Protein AF-A0A3C0RB10-F1 (afdb_monomer_lite)

Radius of gyration: 21.69 Å; chains: 1; bounding box: 59×39×65 Å

Structure (mmCIF, N/CA/C/O backbone):
data_AF-A0A3C0RB10-F1
#
_entry.id   AF-A0A3C0RB10-F1
#
loop_
_atom_site.group_PDB
_atom_site.id
_atom_site.type_symbol
_atom_site.label_atom_id
_atom_site.label_alt_id
_atom_site.label_comp_id
_atom_site.label_asym_id
_atom_site.label_entity_id
_atom_site.label_seq_id
_atom_site.pdbx_PDB_ins_code
_atom_site.Cartn_x
_atom_site.Cartn_y
_atom_site.Cartn_z
_atom_site.occupancy
_atom_site.B_iso_or_equiv
_atom_site.auth_seq_id
_atom_site.auth_comp_id
_atom_site.auth_asym_id
_atom_site.auth_atom_id
_atom_site.pdbx_PDB_model_num
ATOM 1 N N . MET A 1 1 ? 21.383 15.203 -0.555 1.00 40.25 1 MET A N 1
ATOM 2 C CA . MET A 1 1 ? 22.672 14.586 -0.170 1.00 40.25 1 MET A CA 1
ATOM 3 C C . MET A 1 1 ? 22.837 13.278 -0.917 1.00 40.25 1 MET A C 1
ATOM 5 O O . MET A 1 1 ? 21.876 12.521 -0.980 1.00 40.25 1 MET A O 1
ATOM 9 N N . LYS A 1 2 ? 24.020 13.019 -1.485 1.00 50.50 2 LYS A N 1
ATOM 10 C CA . LYS A 1 2 ? 24.390 11.663 -1.900 1.00 50.50 2 LYS A CA 1
ATOM 11 C C . LYS A 1 2 ? 24.599 10.841 -0.631 1.00 50.50 2 LYS A C 1
ATOM 13 O O . LYS A 1 2 ? 25.408 11.226 0.202 1.00 50.50 2 LYS A O 1
ATOM 18 N N . THR A 1 3 ? 23.837 9.771 -0.458 1.00 68.38 3 THR A N 1
ATOM 19 C CA . THR A 1 3 ? 23.975 8.858 0.689 1.00 68.38 3 THR A CA 1
ATOM 20 C C . THR A 1 3 ? 25.012 7.764 0.433 1.00 68.38 3 THR A C 1
ATOM 22 O O . THR A 1 3 ? 25.386 7.047 1.353 1.00 68.38 3 THR A O 1
ATOM 25 N N . ASN A 1 4 ? 25.502 7.651 -0.805 1.00 73.94 4 ASN A N 1
ATOM 26 C CA . ASN A 1 4 ? 26.616 6.801 -1.201 1.00 73.94 4 ASN A CA 1
ATOM 27 C C . ASN A 1 4 ? 27.508 7.542 -2.218 1.00 73.94 4 ASN A C 1
ATOM 29 O O . ASN A 1 4 ? 27.066 8.479 -2.885 1.00 73.94 4 ASN A O 1
ATOM 33 N N . ASN A 1 5 ? 28.766 7.126 -2.368 1.00 80.94 5 ASN A N 1
ATOM 34 C CA . ASN A 1 5 ? 29.716 7.740 -3.309 1.00 80.94 5 ASN A CA 1
ATOM 35 C C . ASN A 1 5 ? 29.423 7.408 -4.790 1.00 80.94 5 ASN A C 1
ATOM 37 O O . ASN A 1 5 ? 30.260 7.661 -5.659 1.00 80.94 5 ASN A O 1
ATOM 41 N N . SER A 1 6 ? 28.239 6.870 -5.112 1.00 86.31 6 SER A N 1
ATOM 42 C CA . SER A 1 6 ? 27.889 6.520 -6.486 1.00 86.31 6 SER A CA 1
ATOM 43 C C . SER A 1 6 ? 27.665 7.760 -7.359 1.00 86.31 6 SER A C 1
ATOM 45 O O . SER A 1 6 ? 27.183 8.820 -6.932 1.00 86.31 6 SER A O 1
ATOM 47 N N . ARG A 1 7 ? 28.029 7.630 -8.637 1.00 88.88 7 ARG A N 1
ATOM 48 C CA . ARG A 1 7 ? 27.769 8.639 -9.676 1.00 88.88 7 ARG A CA 1
ATOM 49 C C . ARG A 1 7 ? 26.466 8.381 -10.432 1.00 88.88 7 ARG A C 1
ATOM 51 O O . ARG A 1 7 ? 25.945 9.317 -11.034 1.00 88.88 7 ARG A O 1
ATOM 58 N N . LYS A 1 8 ? 25.945 7.152 -10.382 1.00 91.62 8 LYS A N 1
ATOM 59 C CA . LYS A 1 8 ? 24.719 6.728 -11.064 1.00 91.62 8 LYS A CA 1
ATOM 60 C C . LYS A 1 8 ? 23.813 5.914 -10.142 1.00 91.62 8 LYS A C 1
ATOM 62 O O . LYS A 1 8 ? 24.265 5.373 -9.135 1.00 91.62 8 LYS A O 1
ATOM 67 N N . VAL A 1 9 ? 22.543 5.811 -10.507 1.00 93.69 9 VAL A N 1
ATOM 68 C CA . VAL A 1 9 ? 21.555 4.959 -9.834 1.00 93.69 9 VAL A CA 1
ATOM 69 C C . VAL A 1 9 ? 20.926 3.981 -10.819 1.00 93.69 9 VAL A C 1
ATOM 71 O O . VAL A 1 9 ? 20.883 4.246 -12.021 1.00 93.69 9 VAL A O 1
ATOM 74 N N . HIS A 1 10 ? 20.410 2.866 -10.312 1.00 94.81 10 HIS A N 1
ATOM 75 C CA . HIS A 1 10 ? 19.465 2.036 -11.056 1.00 94.81 10 HIS A CA 1
ATOM 76 C C . HIS A 1 10 ? 18.062 2.589 -10.827 1.00 94.81 10 HIS A C 1
ATOM 78 O O . HIS A 1 10 ? 17.691 2.889 -9.690 1.00 94.81 10 HIS A O 1
ATOM 84 N N . LEU A 1 11 ? 17.301 2.758 -11.905 1.00 95.44 11 LEU A N 1
ATOM 85 C CA . LEU A 1 11 ? 15.939 3.271 -11.843 1.00 95.44 11 LEU A CA 1
ATOM 86 C C . LEU A 1 11 ? 14.975 2.121 -12.116 1.00 95.44 11 LEU A C 1
ATOM 88 O O . LEU A 1 11 ? 15.036 1.515 -13.179 1.00 95.44 11 LEU A O 1
ATOM 92 N N . ILE A 1 12 ? 14.100 1.818 -11.162 1.00 97.44 12 ILE A N 1
ATOM 93 C CA . ILE A 1 12 ? 13.067 0.786 -11.293 1.00 97.44 12 ILE A CA 1
ATOM 94 C C . ILE A 1 12 ? 11.724 1.491 -11.202 1.00 97.44 12 ILE A C 1
ATOM 96 O O . ILE A 1 12 ? 11.487 2.255 -10.265 1.00 97.44 12 ILE A O 1
ATOM 100 N N . ALA A 1 13 ? 10.862 1.261 -12.182 1.00 96.88 13 ALA A N 1
ATOM 101 C CA . ALA A 1 13 ? 9.598 1.957 -12.293 1.00 96.88 13 ALA A CA 1
ATOM 102 C C . ALA A 1 13 ? 8.458 0.996 -12.623 1.00 96.88 13 ALA A C 1
ATOM 104 O O . ALA A 1 13 ? 8.621 0.084 -13.431 1.00 96.88 13 ALA A O 1
ATOM 105 N N . HIS A 1 14 ? 7.300 1.242 -12.010 1.00 97.31 14 HIS A N 1
ATOM 106 C CA . HIS A 1 14 ? 6.092 0.442 -12.188 1.00 97.31 14 HIS A CA 1
ATOM 107 C C . HIS A 1 14 ? 4.930 1.289 -12.699 1.00 97.31 14 HIS A C 1
ATOM 109 O O . HIS A 1 14 ? 4.795 2.453 -12.308 1.00 97.31 14 HIS A O 1
ATOM 115 N N . SER A 1 15 ? 4.085 0.710 -13.556 1.00 95.81 15 SER A N 1
ATOM 116 C CA . SER A 1 15 ? 2.841 1.325 -14.033 1.00 95.81 15 SER A CA 1
ATOM 117 C C . SER A 1 15 ? 3.062 2.737 -14.602 1.00 95.81 15 SER A C 1
ATOM 119 O O . SER A 1 15 ? 3.959 2.935 -15.427 1.00 95.81 15 SER A O 1
ATOM 121 N N . ALA A 1 16 ? 2.305 3.745 -14.164 1.00 94.25 16 ALA A N 1
ATOM 122 C CA . ALA A 1 16 ? 2.492 5.146 -14.559 1.00 94.25 16 ALA A CA 1
ATOM 123 C C . ALA A 1 16 ? 3.909 5.689 -14.267 1.00 94.25 16 ALA A C 1
ATOM 125 O O . ALA A 1 16 ? 4.417 6.545 -14.996 1.00 94.25 16 ALA A O 1
ATOM 126 N N . GLY A 1 17 ? 4.588 5.153 -13.246 1.00 96.06 17 GLY A N 1
ATOM 127 C CA . GLY A 1 17 ? 5.982 5.477 -12.946 1.00 96.06 17 GLY A CA 1
ATOM 128 C C . GLY A 1 17 ? 6.931 5.116 -14.088 1.00 96.06 17 GLY A C 1
ATOM 129 O O . GLY A 1 17 ? 7.957 5.779 -14.258 1.00 96.06 17 GLY A O 1
ATOM 130 N N . GLY A 1 18 ? 6.583 4.108 -14.897 1.00 94.94 18 GLY A N 1
ATOM 131 C CA . GLY A 1 18 ? 7.320 3.737 -16.100 1.00 94.94 18 GLY A CA 1
ATOM 132 C C . GLY A 1 18 ? 7.357 4.869 -17.121 1.00 94.94 18 GLY A C 1
ATOM 133 O O . GLY A 1 18 ? 8.434 5.269 -17.548 1.00 94.94 18 GLY A O 1
ATOM 134 N N . GLY A 1 19 ? 6.202 5.459 -17.441 1.00 92.94 19 GLY A N 1
ATOM 135 C CA . GLY A 1 19 ? 6.131 6.621 -18.333 1.00 92.94 19 GLY A CA 1
ATOM 136 C C . GLY A 1 19 ? 6.906 7.824 -17.788 1.00 92.94 19 GLY A C 1
ATOM 137 O O . GLY A 1 19 ? 7.697 8.433 -18.507 1.00 92.94 19 GLY A O 1
ATOM 138 N N . LEU A 1 20 ? 6.759 8.108 -16.489 1.00 95.56 20 LEU A N 1
ATOM 139 C CA . LEU A 1 20 ? 7.479 9.198 -15.823 1.00 95.56 20 LEU A CA 1
ATOM 140 C C . LEU A 1 20 ? 9.002 9.014 -15.893 1.00 95.56 20 LEU A C 1
ATOM 142 O O . LEU A 1 20 ? 9.736 9.948 -16.208 1.00 95.56 20 LEU A O 1
ATOM 146 N N . SER A 1 21 ? 9.480 7.806 -15.604 1.00 94.94 21 SER A N 1
ATOM 147 C CA . SER A 1 21 ? 10.906 7.473 -15.622 1.00 94.94 21 SER A CA 1
ATOM 148 C C . SER A 1 21 ? 11.466 7.449 -17.043 1.00 94.94 21 SER A C 1
ATOM 150 O O . SER A 1 21 ? 12.577 7.925 -17.273 1.00 94.94 21 SER A O 1
ATOM 152 N N . TYR A 1 22 ? 10.679 6.976 -18.012 1.00 93.06 22 TYR A N 1
ATOM 153 C CA . TYR A 1 22 ? 11.033 7.031 -19.425 1.00 93.06 22 TYR A CA 1
ATOM 154 C C . TYR A 1 22 ? 11.224 8.483 -19.894 1.00 93.06 22 TYR A C 1
ATOM 156 O O . TYR A 1 22 ? 12.257 8.817 -20.473 1.00 93.06 22 TYR A O 1
ATOM 164 N N . GLN A 1 23 ? 10.283 9.374 -19.562 1.00 93.81 23 GLN A N 1
ATOM 165 C CA . GLN A 1 23 ? 10.379 10.808 -19.856 1.00 93.81 23 GLN A CA 1
ATOM 166 C C . GLN A 1 23 ? 11.516 11.496 -19.083 1.00 93.81 23 GLN A C 1
ATOM 168 O O . GLN A 1 23 ? 12.184 12.385 -19.605 1.00 93.81 23 GLN A O 1
ATOM 173 N N . TYR A 1 24 ? 11.779 11.101 -17.837 1.00 93.88 24 TYR A N 1
ATOM 174 C CA . TYR A 1 24 ? 12.927 11.615 -17.088 1.00 93.88 24 TYR A CA 1
ATOM 175 C C . TYR A 1 24 ? 14.243 11.320 -17.819 1.00 93.88 24 TYR A C 1
ATOM 177 O O . TYR A 1 24 ? 15.083 12.208 -17.960 1.00 93.88 24 TYR A O 1
ATOM 185 N N . CYS A 1 25 ? 14.401 10.091 -18.309 1.00 92.62 25 CYS A N 1
ATOM 186 C CA . CYS A 1 25 ? 15.599 9.613 -18.991 1.00 92.62 25 CYS A CA 1
ATOM 187 C C . CYS A 1 25 ? 15.701 10.046 -20.466 1.00 92.62 25 CYS A C 1
ATOM 189 O O . CYS A 1 25 ? 16.768 9.882 -21.061 1.00 92.62 25 CYS A O 1
ATOM 191 N N . SER A 1 26 ? 14.645 10.600 -21.077 1.00 90.94 26 SER A N 1
ATOM 192 C CA . SER A 1 26 ? 14.730 11.131 -22.447 1.00 90.94 26 SER A CA 1
ATOM 193 C C . SER A 1 26 ? 15.616 12.381 -22.533 1.00 90.94 26 SER A C 1
ATOM 195 O O . SER A 1 26 ? 16.189 12.661 -23.585 1.00 90.94 26 SER A O 1
ATOM 197 N N . ASP A 1 27 ? 15.775 13.100 -21.420 1.00 92.50 27 ASP A N 1
ATOM 198 C CA . ASP A 1 27 ? 16.744 14.182 -21.251 1.00 92.50 27 ASP A CA 1
ATOM 199 C C . ASP A 1 27 ? 18.169 13.626 -21.073 1.00 92.50 27 ASP A C 1
ATOM 201 O O . ASP A 1 27 ? 18.431 12.788 -20.206 1.00 92.50 27 ASP A O 1
ATOM 205 N N . LYS A 1 28 ? 19.116 14.124 -21.877 1.00 90.31 28 LYS A N 1
ATOM 206 C CA . LYS A 1 28 ? 20.500 13.626 -21.912 1.00 90.31 28 LYS A CA 1
ATOM 207 C C . LYS A 1 28 ? 21.289 13.876 -20.621 1.00 90.31 28 LYS A C 1
ATOM 209 O O . LYS A 1 28 ? 22.166 13.078 -20.301 1.00 90.31 28 LYS A O 1
ATOM 214 N N . GLU A 1 29 ? 21.025 14.945 -19.877 1.00 91.75 29 GLU A N 1
ATOM 215 C CA . GLU A 1 29 ? 21.750 15.243 -18.634 1.00 91.75 29 GLU A CA 1
ATOM 216 C C . GLU A 1 29 ? 21.209 14.432 -17.455 1.00 91.75 29 GLU A C 1
ATOM 218 O O . GLU A 1 29 ? 21.961 14.009 -16.571 1.00 91.75 29 GLU A O 1
ATOM 223 N N . ARG A 1 30 ? 19.903 14.159 -17.455 1.00 92.62 30 ARG A N 1
ATOM 224 C CA . ARG A 1 30 ? 19.262 13.244 -16.504 1.00 92.62 30 ARG A CA 1
ATOM 225 C C . ARG A 1 30 ? 19.680 11.800 -16.766 1.00 92.62 30 ARG A C 1
ATOM 227 O O . ARG A 1 30 ? 20.076 11.106 -15.831 1.00 92.62 30 ARG A O 1
ATOM 234 N N . ALA A 1 31 ? 19.712 11.398 -18.036 1.00 91.38 31 ALA A N 1
ATOM 235 C CA . ALA A 1 31 ? 20.196 10.102 -18.504 1.00 91.38 31 ALA A CA 1
ATOM 236 C C . ALA A 1 31 ? 21.572 9.725 -17.940 1.00 91.38 31 ALA A C 1
ATOM 238 O O . ALA A 1 31 ? 21.771 8.602 -17.485 1.00 91.38 31 ALA A O 1
ATOM 239 N N . LYS A 1 32 ? 22.522 10.673 -17.903 1.00 91.12 32 LYS A N 1
ATOM 240 C CA . LYS A 1 32 ? 23.888 10.439 -17.394 1.00 91.12 32 LYS A CA 1
ATOM 241 C C . LYS A 1 32 ? 23.932 9.951 -15.943 1.00 91.12 32 LYS A C 1
ATOM 243 O O . LYS A 1 32 ? 24.933 9.363 -15.537 1.00 91.12 32 LYS A O 1
ATOM 248 N N . LYS A 1 33 ? 22.873 10.193 -15.164 1.00 92.00 33 LYS A N 1
ATOM 249 C CA . LYS A 1 33 ? 22.753 9.809 -13.748 1.00 92.00 33 LYS A CA 1
ATOM 250 C C . LYS A 1 33 ? 22.137 8.421 -13.561 1.00 92.00 33 LYS A C 1
ATOM 252 O O . LYS A 1 33 ? 22.079 7.944 -12.431 1.00 92.00 33 LYS A O 1
ATOM 257 N N . VAL A 1 34 ? 21.691 7.769 -14.634 1.00 93.31 34 VAL A N 1
ATOM 258 C CA . VAL A 1 34 ? 21.052 6.451 -14.593 1.00 93.31 34 VAL A CA 1
ATOM 259 C C . VAL A 1 34 ? 21.986 5.423 -15.226 1.00 93.31 34 VAL A C 1
ATOM 261 O O . VAL A 1 34 ? 22.506 5.629 -16.319 1.00 93.31 34 VAL A O 1
ATOM 264 N N . ALA A 1 35 ? 22.263 4.343 -14.497 1.00 93.12 35 ALA A N 1
ATOM 265 C CA . ALA A 1 35 ? 23.091 3.240 -14.978 1.00 93.12 35 ALA A CA 1
ATOM 266 C C . ALA A 1 35 ? 22.264 2.267 -15.818 1.00 93.12 35 ALA A C 1
ATOM 268 O O . ALA A 1 35 ? 22.622 1.991 -16.954 1.00 93.12 35 ALA A O 1
ATOM 269 N N . LYS A 1 36 ? 21.143 1.799 -15.262 1.00 94.44 36 LYS A N 1
ATOM 270 C CA . LYS A 1 36 ? 20.215 0.864 -15.903 1.00 94.44 36 LYS A CA 1
ATOM 271 C C . LYS A 1 36 ? 18.780 1.244 -15.571 1.00 94.44 36 LYS A C 1
ATOM 273 O O . LYS A 1 36 ? 18.534 1.819 -14.502 1.00 94.44 36 LYS A O 1
ATOM 278 N N . TYR A 1 37 ? 17.853 0.912 -16.464 1.00 96.00 37 TYR A N 1
ATOM 279 C CA . TYR A 1 37 ? 16.434 1.203 -16.291 1.00 96.00 37 TYR A CA 1
ATOM 280 C C . TYR A 1 37 ? 15.586 -0.073 -16.325 1.00 96.00 37 TYR A C 1
ATOM 282 O O . TYR A 1 37 ? 15.704 -0.874 -17.245 1.00 96.00 37 TYR A O 1
ATOM 290 N N . VAL A 1 38 ? 14.711 -0.250 -15.335 1.00 97.19 38 VAL A N 1
ATOM 291 C CA . VAL A 1 38 ? 13.744 -1.347 -15.285 1.00 97.19 38 VAL A CA 1
ATOM 292 C C . VAL A 1 38 ? 12.320 -0.801 -15.375 1.00 97.19 38 VAL A C 1
ATOM 294 O O . VAL A 1 38 ? 11.920 0.062 -14.592 1.00 97.19 38 VAL A O 1
ATOM 297 N N . HIS A 1 39 ? 11.562 -1.331 -16.328 1.00 96.69 39 HIS A N 1
ATOM 298 C CA . HIS A 1 39 ? 10.206 -0.943 -16.693 1.00 96.69 39 HIS A CA 1
ATOM 299 C C . HIS A 1 39 ? 9.262 -2.123 -16.424 1.00 96.69 39 HIS A C 1
ATOM 301 O O . HIS A 1 39 ? 9.347 -3.143 -17.100 1.00 96.69 39 HIS A O 1
ATOM 307 N N . ILE A 1 40 ? 8.407 -2.024 -15.402 1.00 97.94 40 ILE A N 1
ATOM 308 C CA . ILE A 1 40 ? 7.617 -3.157 -14.891 1.00 97.94 40 ILE A CA 1
ATOM 309 C C . ILE A 1 40 ? 6.125 -2.844 -14.987 1.00 97.94 40 ILE A C 1
ATOM 311 O O . ILE A 1 40 ? 5.664 -1.873 -14.392 1.00 97.94 40 ILE A O 1
ATOM 315 N N . GLY A 1 41 ? 5.343 -3.676 -15.677 1.00 96.44 41 GLY A N 1
ATOM 316 C CA . GLY A 1 41 ? 3.878 -3.533 -15.714 1.00 96.44 41 GLY A CA 1
ATOM 317 C C . GLY A 1 41 ? 3.424 -2.147 -16.177 1.00 96.44 41 GLY A C 1
ATOM 318 O O . GLY A 1 41 ? 2.491 -1.566 -15.630 1.00 96.44 41 GLY A O 1
ATOM 319 N N . SER A 1 42 ? 4.151 -1.567 -17.123 1.00 95.44 42 SER A N 1
ATOM 320 C CA . SER A 1 42 ? 3.941 -0.221 -17.647 1.00 95.44 42 SER A CA 1
ATOM 321 C C . SER A 1 42 ? 3.525 -0.298 -19.115 1.00 95.44 42 SER A C 1
ATOM 323 O O . SER A 1 42 ? 3.700 -1.322 -19.773 1.00 95.44 42 SER A O 1
ATOM 325 N N . SER A 1 43 ? 2.958 0.786 -19.645 1.00 91.81 43 SER A N 1
ATOM 326 C CA . SER A 1 43 ? 2.603 0.852 -21.065 1.00 91.81 43 SER A CA 1
ATOM 327 C C . SER A 1 43 ? 3.839 0.725 -21.955 1.00 91.81 43 SER A C 1
ATOM 329 O O . SER A 1 43 ? 4.806 1.477 -21.781 1.00 91.81 43 SER A O 1
ATOM 331 N N . LYS A 1 44 ? 3.767 -0.185 -22.939 1.00 91.38 44 LYS A N 1
ATOM 332 C CA . LYS A 1 44 ? 4.845 -0.459 -23.894 1.00 91.38 44 LYS A CA 1
ATOM 333 C C . LYS A 1 44 ? 5.346 0.827 -24.544 1.00 91.38 44 LYS A C 1
ATOM 335 O O . LYS A 1 44 ? 4.574 1.673 -24.994 1.00 91.38 44 LYS A O 1
ATOM 340 N N . GLN A 1 45 ? 6.665 0.925 -24.641 1.00 92.00 45 GLN A N 1
ATOM 341 C CA . GLN A 1 45 ? 7.362 1.948 -25.412 1.00 92.00 45 GLN A CA 1
ATOM 342 C C . GLN A 1 45 ? 7.804 1.362 -26.752 1.00 92.00 45 GLN A C 1
ATOM 344 O O . GLN A 1 45 ? 8.002 0.156 -26.877 1.00 92.00 45 GLN A O 1
ATOM 349 N N . LYS A 1 46 ? 7.965 2.204 -27.778 1.00 90.19 46 LYS A N 1
ATOM 350 C CA . LYS A 1 46 ? 8.348 1.708 -29.109 1.00 90.19 46 LYS A CA 1
ATOM 351 C C . LYS A 1 46 ? 9.754 1.099 -29.108 1.00 90.19 46 LYS A C 1
ATOM 353 O O . LYS A 1 46 ? 9.964 0.062 -29.709 1.00 90.19 46 LYS A O 1
ATOM 358 N N . ASN A 1 47 ? 10.713 1.777 -28.481 1.00 90.94 47 ASN A N 1
ATOM 359 C CA . ASN A 1 47 ? 12.116 1.366 -28.397 1.00 90.94 47 ASN A CA 1
ATOM 360 C C . ASN A 1 47 ? 12.663 1.721 -27.009 1.00 90.94 47 ASN A C 1
ATOM 362 O O . ASN A 1 47 ? 12.026 2.466 -26.260 1.00 90.94 47 ASN A O 1
ATOM 366 N N . THR A 1 48 ? 13.877 1.270 -26.701 1.00 88.06 48 THR A N 1
ATOM 367 C CA . THR A 1 48 ? 14.648 1.814 -25.581 1.00 88.06 48 THR A CA 1
ATOM 368 C C . THR A 1 48 ? 14.904 3.310 -25.739 1.00 88.06 48 THR A C 1
ATOM 370 O O . THR A 1 48 ? 14.994 3.868 -26.840 1.00 88.06 48 THR A O 1
ATOM 373 N N . ILE A 1 49 ? 15.056 3.975 -24.597 1.00 83.50 49 ILE A N 1
ATOM 374 C CA . ILE A 1 49 ? 15.249 5.421 -24.514 1.00 83.50 49 ILE A CA 1
ATOM 375 C C . ILE A 1 49 ? 16.509 5.795 -25.300 1.00 83.50 49 ILE A C 1
ATOM 377 O O . ILE A 1 49 ? 17.608 5.340 -24.994 1.00 83.50 49 ILE A O 1
ATOM 381 N N . ASN A 1 50 ? 16.372 6.606 -26.348 1.00 72.62 50 ASN A N 1
ATOM 382 C CA . ASN A 1 50 ? 17.492 7.047 -27.188 1.00 72.62 50 ASN A CA 1
ATOM 383 C C . ASN A 1 50 ? 18.398 5.916 -27.745 1.00 72.62 50 ASN A C 1
ATOM 385 O O . ASN A 1 50 ? 19.511 6.225 -28.167 1.00 72.62 50 ASN A O 1
ATOM 389 N N . ARG A 1 51 ? 17.971 4.638 -27.729 1.00 66.25 51 ARG A N 1
ATOM 390 C CA . ARG A 1 51 ? 18.801 3.448 -28.036 1.00 66.25 51 ARG A CA 1
ATOM 391 C C . ARG A 1 51 ? 20.120 3.353 -27.245 1.00 66.25 51 ARG A C 1
ATOM 393 O O . ARG A 1 51 ? 21.108 2.834 -27.751 1.00 66.25 51 ARG A O 1
ATOM 400 N N . ARG A 1 52 ? 20.165 3.918 -26.033 1.00 67.19 52 ARG A N 1
ATOM 401 C CA . ARG A 1 52 ? 21.408 4.114 -25.252 1.00 67.19 52 ARG A CA 1
ATOM 402 C C . ARG A 1 52 ? 21.407 3.492 -23.862 1.00 67.19 52 ARG A C 1
ATOM 404 O O . ARG A 1 52 ? 22.414 3.601 -23.171 1.00 67.19 52 ARG A O 1
ATOM 411 N N . PHE A 1 53 ? 20.286 2.933 -23.422 1.00 74.88 53 PHE A N 1
ATOM 412 C CA . PHE A 1 53 ? 20.168 2.398 -22.073 1.00 74.88 53 PHE A CA 1
ATOM 413 C C . PHE A 1 53 ? 19.973 0.903 -22.116 1.00 74.88 53 PHE A C 1
ATOM 415 O O . PHE A 1 53 ? 19.077 0.422 -22.813 1.00 74.88 53 PHE A O 1
ATOM 422 N N . ASP A 1 54 ? 20.721 0.223 -21.260 1.00 90.62 54 ASP A N 1
ATOM 423 C CA . ASP A 1 54 ? 20.355 -1.110 -20.829 1.00 90.62 54 ASP A CA 1
ATOM 424 C C . ASP A 1 54 ? 19.002 -0.991 -20.136 1.00 90.62 54 ASP A C 1
ATOM 426 O O . ASP A 1 54 ? 18.831 -0.279 -19.130 1.00 90.62 54 ASP A O 1
ATOM 430 N N . MET A 1 55 ? 18.021 -1.660 -20.728 1.00 94.50 55 MET A N 1
ATOM 431 C CA . MET A 1 55 ? 16.638 -1.618 -20.300 1.00 94.50 55 MET A CA 1
ATOM 432 C C . MET A 1 55 ? 16.133 -3.036 -20.102 1.00 94.50 55 MET A C 1
ATOM 434 O O . MET A 1 55 ? 16.232 -3.862 -21.007 1.00 94.50 55 MET A O 1
ATOM 438 N N . LEU A 1 56 ? 15.546 -3.285 -18.937 1.00 96.12 56 LEU A N 1
ATOM 439 C CA . LEU A 1 56 ? 14.768 -4.484 -18.670 1.00 96.12 56 LEU A CA 1
ATOM 440 C C . LEU A 1 56 ? 13.285 -4.115 -18.684 1.00 96.12 56 LEU A C 1
ATOM 442 O O . LEU A 1 56 ? 12.854 -3.245 -17.928 1.00 96.12 56 LEU A O 1
ATOM 446 N N . ASN A 1 57 ? 12.512 -4.780 -19.531 1.00 97.00 57 ASN A N 1
ATOM 447 C CA . ASN A 1 57 ? 11.063 -4.668 -19.598 1.00 97.00 57 ASN A CA 1
ATOM 448 C C . ASN A 1 57 ? 10.433 -5.963 -19.081 1.00 97.00 57 ASN A C 1
ATOM 450 O O . ASN A 1 57 ? 10.722 -7.042 -19.595 1.00 97.00 57 ASN A O 1
ATOM 454 N N . ILE A 1 58 ? 9.571 -5.855 -18.073 1.00 97.44 58 ILE A N 1
ATOM 455 C CA . ILE A 1 58 ? 8.850 -6.989 -17.494 1.00 97.44 58 ILE A CA 1
ATOM 456 C C . ILE A 1 58 ? 7.357 -6.691 -17.574 1.00 97.44 58 ILE A C 1
ATOM 458 O O . ILE A 1 58 ? 6.882 -5.693 -17.029 1.00 97.44 58 ILE A O 1
ATOM 462 N N . TYR A 1 59 ? 6.606 -7.570 -18.224 1.00 97.38 59 TYR A N 1
ATOM 463 C CA . TYR A 1 59 ? 5.161 -7.441 -18.377 1.00 97.38 59 TYR A CA 1
ATOM 464 C C . TYR A 1 59 ? 4.464 -8.787 -18.185 1.00 97.38 59 TYR A C 1
ATOM 466 O O . TYR A 1 59 ? 5.117 -9.824 -18.108 1.00 97.38 59 TYR A O 1
ATOM 474 N N . SER A 1 60 ? 3.135 -8.778 -18.071 1.00 95.81 60 SER A N 1
ATOM 475 C CA . SER A 1 60 ? 2.353 -9.995 -17.849 1.00 95.81 60 SER A CA 1
ATOM 476 C C . SER A 1 60 ? 1.062 -9.993 -18.654 1.00 95.81 60 SER A C 1
ATOM 478 O O . SER A 1 60 ? 0.374 -8.976 -18.693 1.00 95.81 60 SER A O 1
ATOM 480 N N . SER A 1 61 ? 0.685 -11.129 -19.245 1.00 94.56 61 SER A N 1
ATOM 481 C CA . SER A 1 61 ? -0.631 -11.272 -19.891 1.00 94.56 61 SER A CA 1
ATOM 482 C C . SER A 1 61 ? -1.794 -11.340 -18.891 1.00 94.56 61 SER A C 1
ATOM 484 O O . SER A 1 61 ? -2.938 -11.101 -19.270 1.00 94.56 61 SER A O 1
ATOM 486 N N . ALA A 1 62 ? -1.512 -11.610 -17.611 1.00 94.31 62 ALA A N 1
ATOM 487 C CA . ALA A 1 62 ? -2.489 -11.523 -16.525 1.00 94.31 62 ALA A CA 1
ATOM 488 C C . ALA A 1 62 ? -2.662 -10.089 -15.977 1.00 94.31 62 ALA A C 1
ATOM 490 O O . ALA A 1 62 ? -3.553 -9.841 -15.162 1.00 94.31 62 ALA A O 1
ATOM 491 N N . ASP A 1 63 ? -1.844 -9.130 -16.421 1.00 95.25 63 ASP A N 1
ATOM 492 C CA . ASP A 1 63 ? -2.013 -7.716 -16.095 1.00 95.25 63 ASP A CA 1
ATOM 493 C C . ASP A 1 63 ? -3.083 -7.087 -16.999 1.00 95.25 63 ASP A C 1
ATOM 495 O O . ASP A 1 63 ? -2.832 -6.695 -18.137 1.00 95.25 63 ASP A O 1
ATOM 499 N N . LEU A 1 64 ? -4.303 -6.976 -16.469 1.00 93.12 64 LEU A N 1
ATOM 500 C CA . LEU A 1 64 ? -5.440 -6.377 -17.176 1.00 93.12 64 LEU A CA 1
ATOM 501 C C . LEU A 1 64 ? -5.551 -4.855 -16.987 1.00 93.12 64 LEU A C 1
ATOM 503 O O . LEU A 1 64 ? -6.539 -4.254 -17.417 1.00 93.12 64 LEU A O 1
ATOM 507 N N . ILE A 1 65 ? -4.570 -4.233 -16.329 1.00 93.12 65 ILE A N 1
ATOM 508 C CA . ILE A 1 65 ? -4.547 -2.798 -16.034 1.00 93.12 65 ILE A CA 1
ATOM 509 C C . ILE A 1 65 ? -3.598 -2.068 -16.980 1.00 93.12 65 ILE A C 1
ATOM 511 O O . ILE A 1 65 ? -3.967 -1.036 -17.550 1.00 93.12 65 ILE A O 1
ATOM 515 N N . ALA A 1 66 ? -2.381 -2.589 -17.155 1.00 87.38 66 ALA A N 1
ATOM 516 C CA . ALA A 1 66 ? -1.392 -2.019 -18.056 1.00 87.38 66 ALA A CA 1
ATOM 517 C C . ALA A 1 66 ? -1.851 -2.190 -19.510 1.00 87.38 66 ALA A C 1
ATOM 519 O O . ALA A 1 66 ? -1.657 -3.222 -20.152 1.00 87.38 66 ALA A O 1
ATOM 520 N N . ARG A 1 67 ? -2.486 -1.149 -20.056 1.00 75.00 67 ARG A N 1
ATOM 521 C CA . ARG A 1 67 ? -2.912 -1.141 -21.459 1.00 75.00 67 ARG A CA 1
ATOM 522 C C . ARG A 1 67 ? -1.684 -1.276 -22.361 1.00 75.00 67 ARG A C 1
ATOM 524 O O . ARG A 1 67 ? -0.714 -0.536 -22.188 1.00 75.00 67 ARG A O 1
ATOM 531 N N . GLN A 1 68 ? -1.781 -2.174 -23.344 1.00 81.69 68 GLN A N 1
ATOM 532 C CA . GLN A 1 68 ? -0.767 -2.395 -24.384 1.00 81.69 68 GLN A CA 1
ATOM 533 C C . GLN A 1 68 ? 0.582 -2.905 -23.848 1.00 81.69 68 GLN A C 1
ATOM 535 O O . GLN A 1 68 ? 1.629 -2.514 -24.354 1.00 81.69 68 GLN A O 1
ATOM 540 N N . ALA A 1 69 ? 0.581 -3.763 -22.828 1.00 84.50 69 ALA A N 1
ATOM 541 C CA . ALA A 1 69 ? 1.779 -4.503 -22.433 1.00 84.50 69 ALA A CA 1
ATOM 542 C C . ALA A 1 69 ? 2.380 -5.290 -23.619 1.00 84.50 69 ALA A C 1
ATOM 544 O O . ALA A 1 69 ? 1.648 -5.835 -24.447 1.00 84.50 69 ALA A O 1
ATOM 545 N N . GLY A 1 70 ? 3.709 -5.345 -23.705 1.00 92.81 70 GLY A N 1
ATOM 546 C CA . GLY A 1 70 ? 4.421 -6.086 -24.744 1.00 92.81 70 GLY A CA 1
ATOM 547 C C . GLY A 1 70 ? 5.896 -5.709 -24.835 1.00 92.81 70 GLY A C 1
ATOM 548 O O . GLY A 1 70 ? 6.370 -4.836 -24.104 1.00 92.81 70 GLY A O 1
ATOM 549 N N . ASP A 1 71 ? 6.599 -6.349 -25.767 1.00 95.56 71 ASP A N 1
ATOM 550 C CA . ASP A 1 71 ? 8.041 -6.168 -25.955 1.00 95.56 71 ASP A CA 1
ATOM 551 C C . ASP A 1 71 ? 8.413 -4.742 -26.366 1.00 95.56 71 ASP A C 1
ATOM 553 O O . ASP A 1 71 ? 7.725 -4.125 -27.179 1.00 95.56 71 ASP A O 1
ATOM 557 N N . ILE A 1 72 ? 9.527 -4.236 -25.843 1.00 94.88 72 ILE A N 1
ATOM 558 C CA . ILE A 1 72 ? 10.128 -2.952 -26.210 1.00 94.88 72 ILE A CA 1
ATOM 559 C C . ILE A 1 72 ? 11.384 -3.228 -27.042 1.00 94.88 72 ILE A C 1
ATOM 561 O O . ILE A 1 72 ? 12.280 -3.946 -26.590 1.00 94.88 72 ILE A O 1
ATOM 565 N N . ASP A 1 73 ? 11.474 -2.634 -28.236 1.00 93.94 73 ASP A N 1
ATOM 566 C CA . ASP A 1 73 ? 12.599 -2.863 -29.148 1.00 93.94 73 ASP A CA 1
ATOM 567 C C . ASP A 1 73 ? 13.925 -2.404 -28.517 1.00 93.94 73 ASP A C 1
ATOM 569 O O . ASP A 1 73 ? 14.070 -1.254 -28.084 1.00 93.94 73 ASP A O 1
ATOM 573 N N . GLY A 1 74 ? 14.908 -3.307 -28.483 1.00 92.69 74 GLY A N 1
ATOM 574 C CA . GLY A 1 74 ? 16.235 -3.074 -27.904 1.00 92.69 74 GLY A CA 1
ATOM 575 C C . GLY A 1 74 ? 16.323 -3.250 -26.384 1.00 92.69 74 GLY A C 1
ATOM 576 O O . GLY A 1 74 ? 17.399 -3.039 -25.831 1.00 92.69 74 GLY A O 1
ATOM 577 N N . ALA A 1 75 ? 15.224 -3.595 -25.704 1.00 94.56 75 ALA A N 1
ATOM 578 C CA . ALA A 1 75 ? 15.234 -3.972 -24.292 1.00 94.56 75 ALA A CA 1
ATOM 579 C C . ALA A 1 75 ? 15.413 -5.490 -24.136 1.00 94.56 75 ALA A C 1
ATOM 581 O O . ALA A 1 75 ? 15.074 -6.263 -25.034 1.00 94.56 75 ALA A O 1
ATOM 582 N N . ILE A 1 76 ? 15.864 -5.927 -22.960 1.00 94.44 76 ILE A N 1
ATOM 583 C CA . ILE A 1 76 ? 15.656 -7.307 -22.517 1.00 94.44 76 ILE A CA 1
ATOM 584 C C . ILE A 1 76 ? 14.193 -7.411 -22.086 1.00 94.44 76 ILE A C 1
ATOM 586 O O . ILE A 1 76 ? 13.760 -6.675 -21.200 1.00 94.44 76 ILE A O 1
ATOM 590 N N . ASN A 1 77 ? 13.423 -8.291 -22.724 1.00 95.19 77 ASN A N 1
ATOM 591 C CA . ASN A 1 77 ? 11.991 -8.439 -22.473 1.00 95.19 77 ASN A CA 1
ATOM 592 C C . ASN A 1 77 ? 11.700 -9.747 -21.732 1.00 95.19 77 ASN A C 1
ATOM 594 O O . ASN A 1 77 ? 12.172 -10.811 -22.126 1.00 95.19 77 ASN A O 1
ATOM 598 N N . ILE A 1 78 ? 10.897 -9.666 -20.671 1.00 95.75 78 ILE A N 1
ATOM 599 C CA . ILE A 1 78 ? 10.398 -10.817 -19.919 1.00 95.75 78 ILE A CA 1
ATOM 600 C C . ILE A 1 78 ? 8.874 -10.755 -19.879 1.00 95.75 78 ILE A C 1
ATOM 602 O O . ILE A 1 78 ? 8.292 -9.824 -19.318 1.00 95.75 78 ILE A O 1
ATOM 606 N N . ALA A 1 79 ? 8.242 -11.782 -20.441 1.00 95.06 79 ALA A N 1
ATOM 607 C CA . ALA A 1 79 ? 6.799 -11.955 -20.443 1.00 95.06 79 ALA A CA 1
ATOM 608 C C . ALA A 1 79 ? 6.384 -12.988 -19.387 1.00 95.06 79 ALA A C 1
ATOM 610 O O . ALA A 1 79 ? 6.748 -14.162 -19.471 1.00 95.06 79 ALA A O 1
ATOM 611 N N . PHE A 1 80 ? 5.608 -12.562 -18.397 1.00 94.25 80 PHE A N 1
ATOM 612 C CA . PHE A 1 80 ? 4.904 -13.447 -17.472 1.00 94.25 80 PHE A CA 1
ATOM 613 C C . PHE A 1 80 ? 3.483 -13.721 -17.965 1.00 94.25 80 PHE A C 1
ATOM 615 O O . PHE A 1 80 ? 2.934 -13.009 -18.806 1.00 94.25 80 PHE A O 1
ATOM 622 N N . THR A 1 81 ? 2.869 -14.769 -17.426 1.00 93.44 81 THR A N 1
ATOM 623 C CA . THR A 1 81 ? 1.491 -15.149 -17.772 1.00 93.44 81 THR A CA 1
ATOM 624 C C . THR A 1 81 ? 0.566 -15.250 -16.567 1.00 93.44 81 THR A C 1
ATOM 626 O O . THR A 1 81 ? -0.634 -15.449 -16.730 1.00 93.44 81 THR A O 1
ATOM 629 N N . HIS A 1 82 ? 1.101 -15.107 -15.351 1.00 91.38 82 HIS A N 1
ATOM 630 C CA . HIS A 1 82 ? 0.383 -15.411 -14.111 1.00 91.38 82 HIS A CA 1
ATOM 631 C C . HIS A 1 82 ? 0.212 -14.218 -13.168 1.00 91.38 82 HIS A C 1
ATOM 633 O O . HIS A 1 82 ? -0.684 -14.239 -12.328 1.00 91.38 82 HIS A O 1
ATOM 639 N N . ALA A 1 83 ? 1.077 -13.207 -13.260 1.00 94.62 83 ALA A N 1
ATOM 640 C CA . ALA A 1 83 ? 1.111 -12.117 -12.292 1.00 94.62 83 ALA A CA 1
ATOM 641 C C . ALA A 1 83 ? 0.163 -10.984 -12.702 1.00 94.62 83 ALA A C 1
ATOM 643 O O . ALA A 1 83 ? 0.278 -10.452 -13.807 1.00 94.62 83 ALA A O 1
ATOM 644 N N . ASP A 1 84 ? -0.756 -10.600 -11.815 1.00 96.12 84 ASP A N 1
ATOM 645 C CA . ASP A 1 84 ? -1.571 -9.398 -12.013 1.00 96.12 84 ASP A CA 1
ATOM 646 C C . ASP A 1 84 ? -0.748 -8.106 -11.880 1.00 96.12 84 ASP A C 1
ATOM 648 O O . ASP A 1 84 ? 0.428 -8.138 -11.520 1.00 96.12 84 ASP A O 1
ATOM 652 N N . HIS A 1 85 ? -1.369 -6.953 -12.144 1.00 96.38 85 HIS A N 1
ATOM 653 C CA . HIS A 1 85 ? -0.680 -5.660 -12.198 1.00 96.38 85 HIS A CA 1
ATOM 654 C C . HIS A 1 85 ? 0.161 -5.334 -10.959 1.00 96.38 85 HIS A C 1
ATOM 656 O O . HIS A 1 85 ? 1.253 -4.775 -11.074 1.00 96.38 85 HIS A O 1
ATOM 662 N N . PHE A 1 86 ? -0.356 -5.648 -9.767 1.00 95.25 86 PHE A N 1
ATOM 663 C CA . PHE A 1 86 ? 0.330 -5.343 -8.512 1.00 95.25 86 PHE A CA 1
ATOM 664 C C . PHE A 1 86 ? 1.243 -6.495 -8.105 1.00 95.25 86 PHE A C 1
ATOM 666 O O . PHE A 1 86 ? 2.362 -6.259 -7.658 1.00 95.25 86 PHE A O 1
ATOM 673 N N . GLN A 1 87 ? 0.808 -7.734 -8.356 1.00 95.69 87 GLN A N 1
ATOM 674 C CA . GLN A 1 87 ? 1.637 -8.911 -8.136 1.00 95.69 87 GLN A CA 1
ATOM 675 C C . GLN A 1 87 ? 2.932 -8.846 -8.938 1.00 95.69 87 GLN A C 1
ATOM 677 O O . GLN A 1 87 ? 3.974 -9.211 -8.413 1.00 95.69 87 GLN A O 1
ATOM 682 N N . LEU A 1 88 ? 2.890 -8.352 -10.177 1.00 95.81 88 LEU A N 1
ATOM 683 C CA . LEU A 1 88 ? 4.037 -8.318 -11.075 1.00 95.81 88 LEU A CA 1
ATOM 684 C C . LEU A 1 88 ? 5.232 -7.575 -10.471 1.00 95.81 88 LEU A C 1
ATOM 686 O O . LEU A 1 88 ? 6.353 -8.060 -10.582 1.00 95.81 88 LEU A O 1
ATOM 690 N N . VAL A 1 89 ? 5.020 -6.435 -9.807 1.00 95.50 89 VAL A N 1
ATOM 691 C CA . VAL A 1 89 ? 6.115 -5.661 -9.192 1.00 95.50 89 VAL A CA 1
ATOM 692 C C . VAL A 1 89 ? 6.595 -6.254 -7.863 1.00 95.50 89 VAL A C 1
ATOM 694 O O . VAL A 1 89 ? 7.738 -6.030 -7.472 1.00 95.50 89 VAL A O 1
ATOM 697 N N . THR A 1 90 ? 5.768 -7.052 -7.189 1.00 93.88 90 THR A N 1
ATOM 698 C CA . THR A 1 90 ? 6.117 -7.719 -5.924 1.00 93.88 90 THR A CA 1
ATOM 699 C C . THR A 1 90 ? 6.474 -9.201 -6.083 1.00 93.88 90 THR A C 1
ATOM 701 O O . THR A 1 90 ? 6.730 -9.879 -5.090 1.00 93.88 90 THR A O 1
ATOM 704 N N . ASP A 1 91 ? 6.475 -9.734 -7.307 1.00 92.94 91 ASP A N 1
ATOM 705 C CA . ASP A 1 91 ? 6.761 -11.141 -7.588 1.00 92.94 91 ASP A CA 1
ATOM 706 C C . ASP A 1 91 ? 8.250 -11.449 -7.351 1.00 92.94 91 ASP A C 1
ATOM 708 O O . ASP A 1 91 ? 9.146 -10.702 -7.757 1.00 92.94 91 ASP A O 1
ATOM 712 N N . GLY A 1 92 ? 8.538 -12.583 -6.708 1.00 90.25 92 GLY A N 1
ATOM 713 C CA . GLY A 1 92 ? 9.911 -13.010 -6.440 1.00 90.25 92 GLY A CA 1
ATOM 714 C C . GLY A 1 92 ? 10.728 -13.270 -7.712 1.00 90.25 92 GLY A C 1
ATOM 715 O O . GLY A 1 92 ? 11.938 -13.055 -7.704 1.00 90.25 92 GLY A O 1
ATOM 716 N N . ASN A 1 93 ? 10.093 -13.690 -8.811 1.00 91.12 93 ASN A N 1
ATOM 717 C CA . ASN A 1 93 ? 10.755 -13.844 -10.108 1.00 91.12 93 ASN A CA 1
ATOM 718 C C . ASN A 1 93 ? 11.097 -12.487 -10.726 1.00 91.12 93 ASN A C 1
ATOM 720 O O . ASN A 1 93 ? 12.184 -12.339 -11.282 1.00 91.12 93 ASN A O 1
ATOM 724 N N . THR A 1 94 ? 10.229 -11.482 -10.568 1.00 94.50 94 THR A N 1
ATOM 725 C CA . THR A 1 94 ? 10.535 -10.096 -10.957 1.00 94.50 94 THR A CA 1
ATOM 726 C C . THR A 1 94 ? 11.743 -9.583 -10.183 1.00 94.50 94 THR A C 1
ATOM 728 O O . THR A 1 94 ? 12.678 -9.060 -10.785 1.00 94.50 94 THR A O 1
ATOM 731 N N . ALA A 1 95 ? 11.775 -9.788 -8.861 1.00 93.31 95 ALA A N 1
ATOM 732 C CA . ALA A 1 95 ? 12.913 -9.389 -8.036 1.00 93.31 95 ALA A CA 1
ATOM 733 C C . ALA A 1 95 ? 14.225 -10.045 -8.503 1.00 93.31 95 ALA A C 1
ATOM 735 O O . ALA A 1 95 ? 15.242 -9.364 -8.616 1.00 93.31 95 ALA A O 1
ATOM 736 N N . ARG A 1 96 ? 14.212 -11.343 -8.840 1.00 91.19 96 ARG A N 1
ATOM 737 C CA . ARG A 1 96 ? 15.403 -12.023 -9.378 1.00 91.19 96 ARG A CA 1
ATOM 738 C C . ARG A 1 96 ? 15.819 -11.488 -10.738 1.00 91.19 96 ARG A C 1
ATOM 740 O O . ARG A 1 96 ? 16.994 -11.193 -10.907 1.00 91.19 96 ARG A O 1
ATOM 747 N N . ALA A 1 97 ? 14.885 -11.308 -11.668 1.00 94.38 97 ALA A N 1
ATOM 748 C CA . ALA A 1 97 ? 15.191 -10.731 -12.974 1.00 94.38 97 ALA A CA 1
ATOM 749 C C . ALA A 1 97 ? 15.860 -9.354 -12.842 1.00 94.38 97 ALA A C 1
ATOM 751 O O . ALA A 1 97 ? 16.871 -9.088 -13.484 1.00 94.38 97 ALA A O 1
ATOM 752 N N . VAL A 1 98 ? 15.331 -8.507 -11.954 1.00 95.50 98 VAL A N 1
ATOM 753 C CA . VAL A 1 98 ? 15.901 -7.194 -11.633 1.00 95.50 98 VAL A CA 1
ATOM 754 C C . VAL A 1 98 ? 17.320 -7.321 -11.076 1.00 95.50 98 VAL A C 1
ATOM 756 O O . VAL A 1 98 ? 18.198 -6.578 -11.505 1.00 95.50 98 VAL A O 1
ATOM 759 N N . ILE A 1 99 ? 17.559 -8.238 -10.131 1.00 93.50 99 ILE A N 1
ATOM 760 C CA . ILE A 1 99 ? 18.884 -8.441 -9.526 1.00 93.50 99 ILE A CA 1
ATOM 761 C C . ILE A 1 99 ? 19.892 -8.901 -10.581 1.00 93.50 99 ILE A C 1
ATOM 763 O O . ILE A 1 99 ? 20.922 -8.250 -10.723 1.00 93.50 99 ILE A O 1
ATOM 767 N N . HIS A 1 100 ? 19.576 -9.945 -11.352 1.00 92.94 100 HIS A N 1
ATOM 768 C CA . HIS A 1 100 ? 20.457 -10.449 -12.410 1.00 92.94 100 HIS A CA 1
ATOM 769 C C . HIS A 1 100 ? 20.790 -9.344 -13.418 1.00 92.94 100 HIS A C 1
ATOM 771 O O . HIS A 1 100 ? 21.954 -9.082 -13.708 1.00 92.94 100 HIS A O 1
ATOM 777 N N . PHE A 1 101 ? 19.769 -8.609 -13.865 1.00 95.12 101 PHE A N 1
ATOM 778 C CA . PHE A 1 101 ? 19.952 -7.481 -14.768 1.00 95.12 101 PHE A CA 1
ATOM 779 C C . PHE A 1 101 ? 20.860 -6.397 -14.190 1.00 95.12 101 PHE A C 1
ATOM 781 O O . PHE A 1 101 ? 21.730 -5.882 -14.888 1.00 95.12 101 PHE A O 1
ATOM 788 N N . ILE A 1 102 ? 20.672 -6.027 -12.922 1.00 94.06 102 ILE A N 1
ATOM 789 C CA . ILE A 1 102 ? 21.493 -5.009 -12.262 1.00 94.06 102 ILE A CA 1
ATOM 790 C C . ILE A 1 102 ? 22.943 -5.482 -12.114 1.00 94.06 102 ILE A C 1
ATOM 792 O O . ILE A 1 102 ? 23.841 -4.672 -12.341 1.00 94.06 102 ILE A O 1
ATOM 796 N N . MET A 1 103 ? 23.153 -6.765 -11.815 1.00 92.88 103 MET A N 1
ATOM 797 C CA . MET A 1 103 ? 24.464 -7.386 -11.597 1.00 92.88 103 MET A CA 1
ATOM 798 C C . MET A 1 103 ? 25.184 -7.836 -12.881 1.00 92.88 103 MET A C 1
ATOM 800 O O . MET A 1 103 ? 26.272 -8.390 -12.779 1.00 92.88 103 MET A O 1
ATOM 804 N N . ASP A 1 104 ? 24.614 -7.591 -14.069 1.00 91.00 104 ASP A N 1
ATOM 805 C CA . ASP A 1 104 ? 25.156 -8.068 -15.360 1.00 91.00 104 ASP A CA 1
ATOM 806 C C . ASP A 1 104 ? 25.259 -9.603 -15.452 1.00 91.00 104 ASP A C 1
ATOM 808 O O . ASP A 1 104 ? 26.090 -10.154 -16.171 1.00 91.00 104 ASP A O 1
ATOM 812 N N . GLU A 1 105 ? 24.386 -10.309 -14.736 1.00 88.31 105 GLU A N 1
ATOM 813 C CA . GLU A 1 105 ? 24.265 -11.762 -14.810 1.00 88.31 105 GLU A CA 1
ATOM 814 C C . GLU A 1 105 ? 23.286 -12.161 -15.922 1.00 88.31 105 GLU A C 1
ATOM 816 O O . GLU A 1 105 ? 22.311 -11.448 -16.186 1.00 88.31 105 GLU A O 1
ATOM 821 N N . SER A 1 106 ? 23.505 -13.326 -16.553 1.00 84.19 106 SER A N 1
ATOM 822 C CA . SER A 1 106 ? 22.552 -13.837 -17.550 1.00 84.19 106 SER A CA 1
ATOM 823 C C . SER A 1 106 ? 21.168 -13.987 -16.926 1.00 84.19 106 SER A C 1
ATOM 825 O O . SER A 1 106 ? 21.019 -14.457 -15.791 1.00 84.19 106 SER A O 1
ATOM 827 N N . ILE A 1 107 ? 20.152 -13.595 -17.688 1.00 83.56 107 ILE A N 1
ATOM 828 C CA . ILE A 1 107 ? 18.755 -13.753 -17.319 1.00 83.56 107 ILE A CA 1
ATOM 829 C C . ILE A 1 107 ? 18.197 -14.854 -18.201 1.00 83.56 107 ILE A C 1
ATOM 831 O O . ILE A 1 107 ? 17.986 -14.641 -19.388 1.00 83.56 107 ILE A O 1
ATOM 835 N N . GLU A 1 108 ? 17.915 -16.004 -17.601 1.00 81.94 108 GLU A N 1
ATOM 836 C CA . GLU A 1 108 ? 17.217 -17.107 -18.254 1.00 81.94 108 GLU A CA 1
ATOM 837 C C . GLU A 1 108 ? 15.768 -17.115 -17.739 1.00 81.94 108 GLU A C 1
ATOM 839 O O . GLU A 1 108 ? 15.506 -17.701 -16.682 1.00 81.94 108 GLU A O 1
ATOM 844 N N . PRO A 1 109 ? 14.796 -16.451 -18.409 1.00 71.38 109 PRO A N 1
ATOM 845 C CA . PRO A 1 109 ? 13.466 -16.212 -17.838 1.00 71.38 109 PRO A CA 1
ATOM 846 C C . PRO A 1 109 ? 12.736 -17.499 -17.446 1.00 71.38 109 PRO A C 1
ATOM 848 O O . PRO A 1 109 ? 12.032 -17.540 -16.441 1.00 71.38 109 PRO A O 1
ATOM 851 N N . GLN A 1 110 ? 12.961 -18.569 -18.211 1.00 70.75 110 GLN A N 1
ATOM 852 C CA . GLN A 1 110 ? 12.388 -19.898 -17.985 1.00 70.75 110 GLN A CA 1
ATOM 853 C C . GLN A 1 110 ? 12.966 -20.594 -16.741 1.00 70.75 110 GLN A C 1
ATOM 855 O O . GLN A 1 110 ? 12.358 -21.518 -16.206 1.00 70.75 110 GLN A O 1
ATOM 860 N N . GLN A 1 111 ? 14.140 -20.162 -16.277 1.00 74.75 111 GLN A N 1
ATOM 861 C CA . GLN A 1 111 ? 14.845 -20.738 -15.133 1.00 74.75 111 GLN A CA 1
ATOM 862 C C . GLN A 1 111 ? 14.681 -19.905 -13.855 1.00 74.75 111 GLN A C 1
ATOM 864 O O . GLN A 1 111 ? 15.127 -20.332 -12.785 1.00 74.75 111 GLN A O 1
ATOM 869 N N . LEU A 1 112 ? 14.022 -18.742 -13.933 1.00 77.69 112 LEU A N 1
ATOM 870 C CA . LEU A 1 112 ? 13.708 -17.936 -12.759 1.00 77.69 112 LEU A CA 1
ATOM 871 C C . LEU A 1 112 ? 12.806 -18.740 -11.815 1.00 77.69 112 LEU A C 1
ATOM 873 O O . LEU A 1 112 ? 11.671 -19.093 -12.131 1.00 77.69 112 LEU A O 1
ATOM 877 N N . LYS A 1 113 ? 13.336 -19.042 -10.629 1.00 71.81 113 LYS A N 1
ATOM 878 C CA . LYS A 1 113 ? 12.592 -19.675 -9.539 1.00 71.81 113 LYS A CA 1
ATOM 879 C C . LYS A 1 113 ? 12.299 -18.633 -8.465 1.00 71.81 113 LYS A C 1
ATOM 881 O O . LYS A 1 113 ? 13.242 -17.928 -8.081 1.00 71.81 113 LYS A O 1
ATOM 886 N N . PRO A 1 114 ? 11.078 -18.591 -7.893 1.00 64.88 114 PRO A N 1
ATOM 887 C CA . PRO A 1 114 ? 10.747 -17.619 -6.861 1.00 64.88 114 PRO A CA 1
ATOM 888 C C . PRO A 1 114 ? 11.750 -17.676 -5.710 1.00 64.88 114 PRO A C 1
ATOM 890 O O . PRO A 1 114 ? 12.253 -18.751 -5.366 1.00 64.88 114 PRO A O 1
ATOM 893 N N . ILE A 1 115 ? 12.044 -16.530 -5.096 1.00 66.56 115 ILE A N 1
ATOM 894 C CA . ILE A 1 115 ? 12.784 -16.497 -3.831 1.00 66.56 115 ILE A CA 1
ATOM 895 C C . ILE A 1 115 ? 11.866 -17.134 -2.779 1.00 66.56 115 ILE A C 1
ATOM 897 O O . ILE A 1 115 ? 10.934 -16.503 -2.293 1.00 66.56 115 ILE A O 1
ATOM 901 N N . LYS A 1 116 ? 12.069 -18.430 -2.509 1.00 55.19 116 LYS A N 1
ATOM 902 C CA . LYS A 1 116 ? 11.156 -19.253 -1.696 1.00 55.19 116 LYS A CA 1
ATOM 903 C C . LYS A 1 116 ? 11.249 -18.993 -0.192 1.00 55.19 116 LYS A C 1
ATOM 905 O O . LYS A 1 116 ? 10.373 -19.440 0.539 1.00 55.19 116 LYS A O 1
ATOM 910 N N . THR A 1 117 ? 12.274 -18.287 0.275 1.00 53.19 117 THR A N 1
ATOM 911 C CA . THR A 1 117 ? 12.553 -18.175 1.708 1.00 53.19 117 THR A CA 1
ATOM 912 C C . THR A 1 117 ? 12.807 -16.725 2.080 1.00 53.19 117 THR A C 1
ATOM 914 O O . THR A 1 117 ? 13.890 -16.191 1.851 1.00 53.19 117 THR A O 1
ATOM 917 N N . LEU A 1 118 ? 11.806 -16.094 2.691 1.00 59.25 118 LEU A N 1
ATOM 918 C CA . LEU A 1 118 ? 12.064 -14.975 3.586 1.00 59.25 118 LEU A CA 1
ATOM 919 C C . LEU A 1 118 ? 12.693 -15.590 4.836 1.00 59.25 118 LEU A C 1
ATOM 921 O O . LEU A 1 118 ? 12.029 -16.309 5.582 1.00 59.25 118 LEU A O 1
ATOM 925 N N . GLN A 1 119 ? 14.001 -15.410 5.001 1.00 66.19 119 GLN A N 1
ATOM 926 C CA . GLN A 1 119 ? 14.664 -15.821 6.230 1.00 66.19 119 GLN A CA 1
ATOM 927 C C . GLN A 1 119 ? 14.188 -14.917 7.362 1.00 66.19 119 GLN A C 1
ATOM 929 O O . GLN A 1 119 ? 14.051 -13.706 7.186 1.00 66.19 119 GLN A O 1
ATOM 934 N N . TYR A 1 120 ? 13.921 -15.517 8.518 1.00 74.75 120 TYR A N 1
ATOM 935 C CA . TYR A 1 120 ? 13.606 -14.760 9.716 1.00 74.75 120 TYR A CA 1
ATOM 936 C C . TYR A 1 120 ? 14.851 -13.981 10.161 1.00 74.75 120 TYR A C 1
ATOM 938 O O . TYR A 1 120 ? 15.910 -14.573 10.365 1.00 74.75 120 TYR A O 1
ATOM 946 N N . HIS A 1 121 ? 14.739 -12.660 10.303 1.00 78.62 121 HIS A N 1
ATOM 947 C CA . HIS A 1 121 ? 15.834 -11.837 10.820 1.00 78.62 121 HIS A CA 1
ATOM 948 C C . HIS A 1 121 ? 15.721 -11.706 12.342 1.00 78.62 121 HIS A C 1
ATOM 950 O O . HIS A 1 121 ? 14.681 -11.304 12.860 1.00 78.62 121 HIS A O 1
ATOM 956 N N . GLU A 1 122 ? 16.814 -11.942 13.069 1.00 74.56 122 GLU A N 1
ATOM 957 C CA . GLU A 1 122 ? 16.849 -11.742 14.528 1.00 74.56 122 GLU A CA 1
ATOM 958 C C . GLU A 1 122 ? 16.644 -10.270 14.922 1.00 74.56 122 GLU A C 1
ATOM 960 O O . GLU A 1 122 ? 16.032 -9.962 15.946 1.00 74.56 122 GLU A O 1
ATOM 965 N N . ASN A 1 123 ? 17.111 -9.347 14.074 1.00 85.50 123 ASN A N 1
ATOM 966 C CA . ASN A 1 123 ? 16.978 -7.906 14.264 1.00 85.50 123 ASN A CA 1
ATOM 967 C C . ASN A 1 123 ? 15.905 -7.320 13.336 1.00 85.50 123 ASN A C 1
ATOM 969 O O . ASN A 1 123 ? 16.183 -6.881 12.219 1.00 85.50 123 ASN A O 1
ATOM 973 N N . LEU A 1 124 ? 14.668 -7.274 13.830 1.00 91.69 124 LEU A N 1
ATOM 974 C CA . LEU A 1 124 ? 13.527 -6.690 13.125 1.00 91.69 124 LEU A CA 1
ATOM 975 C C . LEU A 1 124 ? 13.486 -5.167 13.319 1.00 91.69 124 LEU A C 1
ATOM 977 O O . LEU A 1 124 ? 12.812 -4.654 14.214 1.00 91.69 124 LEU A O 1
ATOM 981 N N . LEU A 1 125 ? 14.232 -4.434 12.491 1.00 94.81 125 LEU A N 1
ATOM 982 C CA . LEU A 1 125 ? 14.175 -2.971 12.451 1.00 94.81 125 LEU A CA 1
ATOM 983 C C . LEU A 1 125 ? 13.121 -2.506 11.447 1.00 94.81 125 LEU A C 1
ATOM 985 O O . LEU A 1 125 ? 13.234 -2.755 10.246 1.00 94.81 125 LEU A O 1
ATOM 989 N N . ILE A 1 126 ? 12.101 -1.825 11.960 1.00 95.81 126 ILE A N 1
ATOM 990 C CA . ILE A 1 126 ? 10.955 -1.346 11.193 1.00 95.81 126 ILE A CA 1
ATOM 991 C C . ILE A 1 126 ? 10.962 0.177 11.165 1.00 95.81 126 ILE A C 1
ATOM 993 O O . ILE A 1 126 ? 11.006 0.833 12.202 1.00 95.81 126 ILE A O 1
ATOM 997 N N . SER A 1 127 ? 10.901 0.758 9.981 1.00 97.81 127 SER A N 1
ATOM 998 C CA . SER A 1 127 ? 10.763 2.200 9.795 1.00 97.81 127 SER A CA 1
ATOM 999 C C . SER A 1 127 ? 9.926 2.479 8.558 1.00 97.81 127 SER A C 1
ATOM 1001 O O . SER A 1 127 ? 9.544 1.573 7.813 1.00 97.81 127 SER A O 1
ATOM 1003 N N . GLY A 1 128 ? 9.608 3.747 8.335 1.00 97.81 128 GLY A N 1
ATOM 1004 C CA . GLY A 1 128 ? 8.927 4.109 7.108 1.00 97.81 128 GLY A CA 1
ATOM 1005 C C . GLY A 1 128 ? 8.476 5.549 7.080 1.00 97.81 128 GLY A C 1
ATOM 1006 O O . GLY A 1 128 ? 9.167 6.434 7.586 1.00 97.81 128 GLY A O 1
ATOM 1007 N N . LYS A 1 129 ? 7.332 5.790 6.434 1.00 98.50 129 LYS A N 1
ATOM 1008 C CA . LYS A 1 129 ? 6.857 7.136 6.110 1.00 98.50 129 LYS A CA 1
ATOM 1009 C C . LYS A 1 129 ? 5.381 7.324 6.448 1.00 98.50 129 LYS A C 1
ATOM 1011 O O . LYS A 1 129 ? 4.536 6.535 6.039 1.00 98.50 129 LYS A O 1
ATOM 1016 N N . ALA A 1 130 ? 5.078 8.396 7.166 1.00 98.69 130 ALA A N 1
ATOM 1017 C CA . ALA A 1 130 ? 3.751 8.952 7.353 1.00 98.69 130 ALA A CA 1
ATOM 1018 C C . ALA A 1 130 ? 3.463 9.950 6.223 1.00 98.69 130 ALA A C 1
ATOM 1020 O O . ALA A 1 130 ? 4.225 10.893 5.996 1.00 98.69 130 ALA A O 1
ATOM 1021 N N . CYS A 1 131 ? 2.385 9.730 5.480 1.00 98.38 131 CYS A N 1
ATOM 1022 C CA . CYS A 1 131 ? 1.999 10.585 4.358 1.00 98.38 131 CYS A CA 1
ATOM 1023 C C . CYS A 1 131 ? 0.491 10.515 4.102 1.00 98.38 131 CYS A C 1
ATOM 1025 O O . CYS A 1 131 ? -0.215 9.754 4.755 1.00 98.38 131 CYS A O 1
ATOM 1027 N N . THR A 1 132 ? -0.032 11.289 3.166 1.00 97.44 132 THR A N 1
ATOM 1028 C CA . THR A 1 132 ? -1.427 11.184 2.719 1.00 97.44 132 THR A CA 1
ATOM 1029 C C . THR A 1 132 ? -1.622 10.068 1.683 1.00 97.44 132 THR A C 1
ATOM 1031 O O . THR A 1 132 ? -0.705 9.671 0.953 1.00 97.44 132 THR A O 1
ATOM 1034 N N . PHE A 1 133 ? -2.826 9.492 1.650 1.00 95.12 133 PHE A N 1
ATOM 1035 C CA . PHE A 1 133 ? -3.215 8.480 0.667 1.00 95.12 133 PHE A CA 1
ATOM 1036 C C . PHE A 1 133 ? -3.486 9.113 -0.709 1.00 95.12 133 PHE A C 1
ATOM 1038 O O . PHE A 1 133 ? -4.180 10.118 -0.815 1.00 95.12 133 PHE A O 1
ATOM 1045 N N . GLY A 1 134 ? -2.958 8.502 -1.773 1.00 91.44 134 GLY A N 1
ATOM 1046 C CA . GLY A 1 134 ? -3.102 8.964 -3.159 1.00 91.44 134 GLY A CA 1
ATOM 1047 C C . GLY A 1 134 ? -1.981 9.898 -3.620 1.00 91.44 134 GLY A C 1
ATOM 1048 O O . GLY A 1 134 ? -1.235 9.549 -4.529 1.00 91.44 134 GLY A O 1
ATOM 1049 N N . ASP A 1 135 ? -1.816 11.050 -2.975 1.00 92.50 135 ASP A N 1
ATOM 1050 C CA . ASP A 1 135 ? -0.867 12.105 -3.379 1.00 92.50 135 ASP A CA 1
ATOM 1051 C C . ASP A 1 135 ? 0.489 12.060 -2.645 1.00 92.50 135 ASP A C 1
ATOM 1053 O O . ASP A 1 135 ? 1.418 12.771 -3.023 1.00 92.50 135 ASP A O 1
ATOM 1057 N N . ASN A 1 136 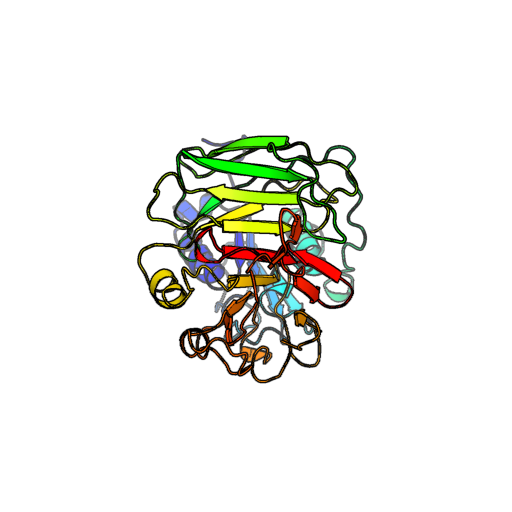? 0.639 11.188 -1.638 1.00 95.69 136 ASN A N 1
ATOM 1058 C CA . ASN A 1 136 ? 1.892 10.931 -0.915 1.00 95.69 136 ASN A CA 1
ATOM 1059 C C . ASN A 1 136 ? 2.522 12.161 -0.234 1.00 95.69 136 ASN A C 1
ATOM 1061 O O . ASN A 1 136 ? 3.734 12.147 0.033 1.00 95.69 136 ASN A O 1
ATOM 1065 N N . GLN A 1 137 ? 1.738 13.195 0.087 1.00 97.12 137 GLN A N 1
ATOM 1066 C CA . GLN A 1 137 ? 2.263 14.365 0.788 1.00 97.12 137 GLN A CA 1
ATOM 1067 C C . GLN A 1 137 ? 2.800 13.948 2.161 1.00 97.12 137 GLN A C 1
ATOM 1069 O O . GLN A 1 137 ? 2.089 13.274 2.914 1.00 97.12 137 GLN A O 1
ATOM 1074 N N . PRO A 1 138 ? 4.066 14.266 2.486 1.00 98.12 138 PRO A N 1
ATOM 1075 C CA . PRO A 1 138 ? 4.630 13.967 3.793 1.00 98.12 138 PRO A CA 1
ATOM 1076 C C . PRO A 1 138 ? 3.817 14.589 4.927 1.00 98.12 138 PRO A C 1
ATOM 1078 O O . PRO A 1 138 ? 3.396 15.738 4.833 1.00 98.12 138 PRO A O 1
ATOM 1081 N N . LEU A 1 139 ? 3.640 13.848 6.019 1.00 98.38 139 LEU A N 1
ATOM 1082 C CA . LEU A 1 139 ? 3.051 14.388 7.241 1.00 98.38 139 LEU A CA 1
ATOM 1083 C C . LEU A 1 139 ? 4.167 14.699 8.230 1.00 98.38 139 LEU A C 1
ATOM 1085 O O . LEU A 1 139 ? 4.707 13.780 8.842 1.00 98.38 139 LEU A O 1
ATOM 1089 N N . GLU A 1 140 ? 4.510 15.972 8.393 1.00 98.50 140 GLU A N 1
ATOM 1090 C CA . GLU A 1 140 ? 5.460 16.422 9.413 1.00 98.50 140 GLU A CA 1
ATOM 1091 C C . GLU A 1 140 ? 4.793 16.470 10.797 1.00 98.50 140 GLU A C 1
ATOM 1093 O O . GLU A 1 140 ? 3.619 16.832 10.937 1.00 98.50 140 GLU A O 1
ATOM 1098 N N . LYS A 1 141 ? 5.548 16.121 11.843 1.00 98.62 141 LYS A N 1
ATOM 1099 C CA . LYS A 1 141 ? 5.107 16.139 13.248 1.00 98.62 141 LYS A CA 1
ATOM 1100 C C . LYS A 1 141 ? 3.917 15.222 13.552 1.00 98.62 141 LYS A C 1
ATOM 1102 O O . LYS A 1 141 ? 3.312 15.344 14.618 1.00 98.62 141 LYS A O 1
ATOM 1107 N N . ALA A 1 142 ? 3.569 14.301 12.654 1.00 98.69 142 ALA A N 1
ATOM 1108 C CA . ALA A 1 142 ? 2.568 13.287 12.946 1.00 98.69 142 ALA A CA 1
ATOM 1109 C C . ALA A 1 142 ? 3.099 12.354 14.036 1.00 98.69 142 ALA A C 1
ATOM 1111 O O . ALA A 1 142 ? 4.283 12.012 14.052 1.00 98.69 142 ALA A O 1
ATOM 1112 N N . LYS A 1 143 ? 2.224 11.938 14.951 1.00 98.75 143 LYS A N 1
ATOM 1113 C CA . LYS A 1 143 ? 2.563 10.961 15.986 1.00 98.75 143 LYS A CA 1
ATOM 1114 C C . LYS A 1 143 ? 2.278 9.557 15.471 1.00 98.75 143 LYS A C 1
ATOM 1116 O O . LYS A 1 143 ? 1.190 9.298 14.956 1.00 98.75 143 LYS A O 1
ATOM 1121 N N . ILE A 1 144 ? 3.247 8.662 15.635 1.00 98.81 144 ILE A N 1
ATOM 1122 C CA . ILE A 1 144 ? 3.116 7.236 15.334 1.00 98.81 144 ILE A CA 1
ATOM 1123 C C . ILE A 1 144 ? 3.232 6.483 16.654 1.00 98.81 144 ILE A C 1
ATOM 1125 O O . ILE A 1 144 ? 4.316 6.410 17.226 1.00 98.81 144 ILE A O 1
ATOM 1129 N N . GLU A 1 145 ? 2.126 5.938 17.148 1.00 98.75 145 GLU A N 1
ATOM 1130 C CA . GLU A 1 145 ? 2.105 5.132 18.374 1.00 98.75 145 GLU A CA 1
ATOM 1131 C C . GLU A 1 145 ? 2.069 3.651 18.003 1.00 98.75 145 GLU A C 1
ATOM 1133 O O . GLU A 1 145 ? 1.253 3.243 17.180 1.00 98.75 145 GLU A O 1
ATOM 1138 N N . ILE A 1 146 ? 2.928 2.835 18.610 1.00 98.44 146 ILE A N 1
ATOM 1139 C CA . ILE A 1 146 ? 3.001 1.399 18.317 1.00 98.44 146 ILE A CA 1
ATOM 1140 C C . ILE A 1 146 ? 2.622 0.609 19.564 1.00 98.44 146 ILE A C 1
ATOM 1142 O O . ILE A 1 146 ? 3.162 0.844 20.647 1.00 98.44 146 ILE A O 1
ATOM 1146 N N . TYR A 1 147 ? 1.708 -0.344 19.404 1.00 98.19 147 TYR A N 1
ATOM 1147 C CA . TYR A 1 147 ? 1.219 -1.215 20.468 1.00 98.19 147 TYR A CA 1
ATOM 1148 C C . TYR A 1 147 ? 1.345 -2.674 20.048 1.00 98.19 147 TYR A C 1
ATOM 1150 O O . TYR A 1 147 ? 0.834 -3.050 18.994 1.00 98.19 147 TYR A O 1
ATOM 1158 N N . ALA A 1 148 ? 1.952 -3.519 20.881 1.00 96.31 148 ALA A N 1
ATOM 1159 C CA . ALA A 1 148 ? 1.765 -4.958 20.753 1.00 96.31 148 ALA A CA 1
ATOM 1160 C C . ALA A 1 148 ? 0.296 -5.331 21.024 1.00 96.31 148 ALA A C 1
ATOM 1162 O O . ALA A 1 148 ? -0.326 -4.841 21.979 1.00 96.31 148 ALA A O 1
ATOM 1163 N N . ILE A 1 149 ? -0.251 -6.214 20.191 1.00 95.88 149 ILE A N 1
ATOM 1164 C CA . ILE A 1 149 ? -1.643 -6.671 20.268 1.00 95.88 149 ILE A CA 1
ATOM 1165 C C . ILE A 1 149 ? -1.723 -8.192 20.405 1.00 95.88 149 ILE A C 1
ATOM 1167 O O . ILE A 1 149 ? -0.825 -8.927 19.999 1.00 95.88 149 ILE A O 1
ATOM 1171 N N . ASN A 1 150 ? -2.824 -8.675 20.973 1.00 93.00 150 ASN A N 1
ATOM 1172 C CA . ASN A 1 150 ? -3.175 -10.086 20.948 1.00 93.00 150 ASN A CA 1
ATOM 1173 C C . ASN A 1 150 ? -3.700 -10.447 19.548 1.00 93.00 150 ASN A C 1
ATOM 1175 O O . ASN A 1 150 ? -4.731 -9.927 19.127 1.00 93.00 150 ASN A O 1
ATOM 1179 N N . HIS A 1 151 ? -3.021 -11.354 18.845 1.00 90.19 151 HIS A N 1
ATOM 1180 C CA . HIS A 1 151 ? -3.366 -11.734 17.469 1.00 90.19 151 HIS A CA 1
ATOM 1181 C C . HIS A 1 151 ? -4.743 -12.416 17.329 1.00 90.19 151 HIS A C 1
ATOM 1183 O O . HIS A 1 151 ? -5.334 -12.385 16.252 1.00 90.19 151 HIS A O 1
ATOM 1189 N N . LEU A 1 152 ? -5.280 -13.008 18.403 1.00 89.69 152 LEU A N 1
ATOM 1190 C CA . LEU A 1 152 ? -6.592 -13.664 18.398 1.00 89.69 152 LEU A CA 1
ATOM 1191 C C . LEU A 1 152 ? -7.750 -12.682 18.574 1.00 89.69 152 LEU A C 1
ATOM 1193 O O . LEU A 1 152 ? -8.865 -12.993 18.168 1.00 89.69 152 LEU A O 1
ATOM 1197 N N . THR A 1 153 ? -7.512 -11.523 19.194 1.00 90.31 153 THR A N 1
ATOM 1198 C CA . THR A 1 153 ? -8.580 -10.570 19.553 1.00 90.31 153 THR A CA 1
ATOM 1199 C C . THR A 1 153 ? -8.398 -9.179 18.951 1.00 90.31 153 THR A C 1
ATOM 1201 O O . THR A 1 153 ? -9.346 -8.394 18.943 1.00 90.31 153 THR A O 1
ATOM 1204 N N . GLY A 1 154 ? -7.197 -8.842 18.478 1.00 92.81 154 GLY A N 1
ATOM 1205 C CA . GLY A 1 154 ? -6.816 -7.501 18.031 1.00 92.81 154 GLY A CA 1
ATOM 1206 C C . GLY A 1 154 ? -6.641 -6.484 19.166 1.00 92.81 154 GLY A C 1
ATOM 1207 O O . GLY A 1 154 ? -6.313 -5.324 18.919 1.00 92.81 154 GLY A O 1
ATOM 1208 N N . GLN A 1 155 ? -6.865 -6.885 20.420 1.00 94.12 155 GLN A N 1
ATOM 1209 C CA . GLN A 1 155 ? -6.792 -5.984 21.567 1.00 94.12 155 GLN A CA 1
ATOM 1210 C C . GLN A 1 155 ? -5.341 -5.700 21.952 1.00 94.12 155 GLN A C 1
ATOM 1212 O O . GLN A 1 155 ? -4.483 -6.583 21.908 1.00 94.12 155 GLN A O 1
ATOM 1217 N N . ARG A 1 156 ? -5.070 -4.468 22.387 1.00 96.25 156 ARG A N 1
ATOM 1218 C CA . ARG A 1 156 ? -3.751 -4.072 22.898 1.00 96.25 156 ARG A CA 1
ATOM 1219 C C . ARG A 1 156 ? -3.395 -4.880 24.140 1.00 96.25 156 ARG A C 1
ATOM 1221 O O . ARG A 1 156 ? -4.209 -5.008 25.050 1.00 96.25 156 ARG A O 1
ATOM 1228 N N . LEU A 1 157 ? -2.151 -5.351 24.212 1.00 95.69 157 LEU A N 1
ATOM 1229 C CA . LEU A 1 157 ? -1.631 -6.043 25.397 1.00 95.69 157 LEU A CA 1
ATOM 1230 C C . LEU A 1 157 ? -1.415 -5.084 26.578 1.00 95.69 157 LEU A C 1
ATOM 1232 O O . LEU A 1 157 ? -1.419 -5.501 27.733 1.00 95.69 157 LEU A O 1
ATOM 1236 N N . LYS A 1 158 ? -1.219 -3.790 26.296 1.00 96.56 158 LYS A N 1
ATOM 1237 C CA . LYS A 1 158 ? -1.011 -2.728 27.289 1.00 96.56 158 LYS A CA 1
ATOM 1238 C C . LYS A 1 158 ? -1.797 -1.476 26.913 1.00 96.56 158 LYS A C 1
ATOM 1240 O O . LYS A 1 158 ? -1.998 -1.181 25.739 1.00 96.56 158 LYS A O 1
ATOM 1245 N N . LYS A 1 159 ? -2.180 -0.686 27.921 1.00 94.38 159 LYS A N 1
ATOM 1246 C CA . LYS A 1 159 ? -2.845 0.614 27.709 1.00 94.38 159 LYS A CA 1
ATOM 1247 C C . LYS A 1 159 ? -1.904 1.673 27.123 1.00 94.38 159 LYS A C 1
ATOM 1249 O O . LYS A 1 159 ? -2.330 2.480 26.301 1.00 94.38 159 LYS A O 1
ATOM 1254 N N . LYS A 1 160 ? -0.636 1.679 27.547 1.00 97.44 160 LYS A N 1
ATOM 1255 C CA . LYS A 1 160 ? 0.408 2.585 27.042 1.00 97.44 160 LYS A CA 1
ATOM 1256 C C . LYS A 1 160 ? 1.053 1.993 25.785 1.00 97.44 160 LYS A C 1
ATOM 1258 O O . LYS A 1 160 ? 1.210 0.777 25.708 1.00 97.44 160 LYS A O 1
ATOM 1263 N N . ALA A 1 161 ? 1.423 2.856 24.838 1.00 98.06 161 ALA A N 1
ATOM 1264 C CA . ALA A 1 161 ? 2.183 2.460 23.655 1.00 98.06 161 ALA A CA 1
ATOM 1265 C C . ALA A 1 161 ? 3.542 1.876 24.060 1.00 98.06 161 ALA A C 1
ATOM 1267 O O . ALA A 1 161 ? 4.159 2.350 25.018 1.00 98.06 161 ALA A O 1
ATOM 1268 N N . ASP A 1 162 ? 4.012 0.874 23.319 1.00 97.06 162 ASP A N 1
ATOM 1269 C CA . ASP A 1 162 ? 5.367 0.345 23.485 1.00 97.06 162 ASP A CA 1
ATOM 1270 C C . ASP A 1 162 ? 6.406 1.372 23.012 1.00 97.06 162 ASP A C 1
ATOM 1272 O O . ASP A 1 162 ? 7.482 1.473 23.595 1.00 97.06 162 ASP A O 1
ATOM 1276 N N . THR A 1 163 ? 6.070 2.171 21.993 1.00 98.06 163 THR A N 1
ATOM 1277 C CA . THR A 1 163 ? 6.859 3.335 21.577 1.00 98.06 163 THR A CA 1
ATOM 1278 C C . THR A 1 163 ? 5.993 4.392 20.889 1.00 98.06 163 THR A C 1
ATOM 1280 O O . THR A 1 163 ? 4.892 4.099 20.412 1.00 98.06 163 THR A O 1
ATOM 1283 N N . VAL A 1 164 ? 6.502 5.624 20.832 1.00 98.62 164 VAL A N 1
ATOM 1284 C CA . VAL A 1 164 ? 5.899 6.749 20.115 1.00 98.62 164 VAL A CA 1
ATOM 1285 C C . VAL A 1 164 ? 6.982 7.468 19.317 1.00 98.62 164 VAL A C 1
ATOM 1287 O O . VAL A 1 164 ? 7.990 7.881 19.884 1.00 98.62 164 VAL A O 1
ATOM 1290 N N . PHE A 1 165 ? 6.755 7.657 18.020 1.00 98.75 165 PHE A N 1
ATOM 1291 C CA . PHE A 1 165 ? 7.589 8.491 17.155 1.00 98.75 165 PHE A CA 1
ATOM 1292 C C . PHE A 1 165 ? 6.863 9.774 16.767 1.00 98.75 165 PHE A C 1
ATOM 1294 O O . PHE A 1 165 ? 5.632 9.837 16.767 1.00 98.75 165 PHE A O 1
ATOM 1301 N N . VAL A 1 166 ? 7.649 10.772 16.373 1.00 98.75 166 VAL A N 1
ATOM 1302 C CA . VAL A 1 166 ? 7.184 11.975 15.684 1.00 98.75 166 VAL A CA 1
ATOM 1303 C C . VAL A 1 166 ? 7.877 12.013 14.329 1.00 98.75 166 VAL A C 1
ATOM 1305 O O . VAL A 1 166 ? 9.098 11.869 14.269 1.00 98.75 166 VAL A O 1
ATOM 1308 N N . SER A 1 167 ? 7.111 12.149 13.251 1.00 98.75 167 SER A N 1
ATOM 1309 C CA . SER A 1 167 ? 7.670 12.138 11.902 1.00 98.75 167 SER A CA 1
ATOM 1310 C C . SER A 1 167 ? 8.427 13.423 11.551 1.00 98.75 167 SER A C 1
ATOM 1312 O O . SER A 1 167 ? 8.033 14.521 11.956 1.00 98.75 167 SER A O 1
ATOM 1314 N N . ASP A 1 168 ? 9.499 13.284 10.765 1.00 98.62 168 ASP A N 1
ATOM 1315 C CA . ASP A 1 168 ? 10.286 14.413 10.249 1.00 98.62 168 ASP A CA 1
ATOM 1316 C C . ASP A 1 168 ? 9.557 15.185 9.124 1.00 98.62 168 ASP A C 1
ATOM 1318 O O . ASP A 1 168 ? 8.455 14.825 8.708 1.00 98.62 168 ASP A O 1
ATOM 1322 N N . VAL A 1 169 ? 10.193 16.231 8.581 1.00 98.06 169 VAL A N 1
ATOM 1323 C CA . VAL A 1 169 ? 9.681 17.045 7.448 1.00 98.06 169 VAL A CA 1
ATOM 1324 C C . VAL A 1 169 ? 9.397 16.240 6.177 1.00 98.06 169 VAL A C 1
ATOM 1326 O O . VAL A 1 169 ? 8.615 16.645 5.325 1.00 98.06 169 VAL A O 1
ATOM 1329 N N . ASN A 1 170 ? 9.992 15.056 6.053 1.00 97.88 170 ASN A N 1
ATOM 1330 C CA . ASN A 1 170 ? 9.766 14.127 4.954 1.00 97.88 170 ASN A CA 1
ATOM 1331 C C . ASN A 1 170 ? 8.806 12.991 5.339 1.00 97.88 170 ASN A C 1
ATOM 1333 O O . ASN A 1 170 ? 8.645 12.041 4.566 1.00 97.88 170 ASN A O 1
ATOM 1337 N N . GLY A 1 171 ? 8.156 13.083 6.501 1.00 98.44 171 GLY A N 1
ATOM 1338 C CA . GLY A 1 171 ? 7.235 12.092 7.035 1.00 98.44 171 GLY A CA 1
ATOM 1339 C C . GLY A 1 171 ? 7.920 10.853 7.612 1.00 98.44 171 GLY A C 1
ATOM 1340 O O . GLY A 1 171 ? 7.230 9.895 7.946 1.00 98.44 171 GLY A O 1
ATOM 1341 N N . ARG A 1 172 ? 9.251 10.801 7.710 1.00 98.69 172 ARG A N 1
ATOM 1342 C CA . ARG A 1 172 ? 9.968 9.596 8.149 1.00 98.69 172 ARG A CA 1
ATOM 1343 C C . ARG A 1 172 ? 9.799 9.358 9.644 1.00 98.69 172 ARG A C 1
ATOM 1345 O O . ARG A 1 172 ? 9.846 10.305 10.421 1.00 98.69 172 ARG A O 1
ATOM 1352 N N . TRP A 1 173 ? 9.655 8.096 10.039 1.00 98.50 173 TRP A N 1
ATOM 1353 C CA . TRP A 1 173 ? 9.568 7.654 11.435 1.00 98.50 173 TRP A CA 1
ATOM 1354 C C . TRP A 1 173 ? 10.374 6.365 11.654 1.00 98.50 173 TRP A C 1
ATOM 1356 O O . TRP A 1 173 ? 10.690 5.650 10.701 1.00 98.50 173 TRP A O 1
ATOM 1366 N N . GLY A 1 174 ? 10.674 6.047 12.915 1.00 97.50 174 GLY A N 1
ATOM 1367 C CA . GLY A 1 174 ? 11.486 4.888 13.294 1.00 97.50 174 GLY A CA 1
ATOM 1368 C C . GLY A 1 174 ? 12.983 5.215 13.447 1.00 97.50 174 GLY A C 1
ATOM 1369 O O . GLY A 1 174 ? 13.351 6.390 13.446 1.00 97.50 174 GLY A O 1
ATOM 1370 N N . PRO A 1 175 ? 13.850 4.192 13.577 1.00 96.81 175 PRO A N 1
ATOM 1371 C CA . PRO A 1 175 ? 13.524 2.765 13.558 1.00 96.81 175 PRO A CA 1
ATOM 1372 C C . PRO A 1 175 ? 12.878 2.269 14.860 1.00 96.81 175 PRO A C 1
ATOM 1374 O O . PRO A 1 175 ? 13.226 2.682 15.962 1.00 96.81 175 PRO A O 1
ATOM 1377 N N . PHE A 1 176 ? 11.947 1.333 14.719 1.00 96.69 176 PHE A N 1
ATOM 1378 C CA . PHE A 1 176 ? 11.336 0.547 15.781 1.00 96.69 176 PHE A CA 1
ATOM 1379 C C . PHE A 1 176 ? 11.937 -0.858 15.792 1.00 96.69 176 PHE A C 1
ATOM 1381 O O . PHE A 1 176 ? 11.965 -1.522 14.759 1.00 96.69 176 PHE A O 1
ATOM 1388 N N . LYS A 1 177 ? 12.377 -1.334 16.959 1.00 95.50 177 LYS A N 1
ATOM 1389 C CA . LYS A 1 177 ? 12.812 -2.724 17.134 1.00 95.50 177 LYS A CA 1
ATOM 1390 C C . LYS A 1 177 ? 11.598 -3.604 17.447 1.00 95.50 177 LYS A C 1
ATOM 1392 O O . LYS A 1 177 ? 11.161 -3.673 18.597 1.00 95.50 177 LYS A O 1
ATOM 1397 N N . ALA A 1 178 ? 11.051 -4.248 16.420 1.00 93.56 178 ALA A N 1
ATOM 1398 C CA . ALA A 1 178 ? 9.948 -5.189 16.562 1.00 93.56 178 ALA A CA 1
ATOM 1399 C C . ALA A 1 178 ? 10.415 -6.499 17.217 1.00 93.56 178 ALA A C 1
ATOM 1401 O O . ALA A 1 178 ? 11.587 -6.873 17.163 1.00 93.56 178 ALA A O 1
ATOM 1402 N N . LYS A 1 179 ? 9.478 -7.193 17.862 1.00 91.25 179 LYS A N 1
ATOM 1403 C CA . LYS A 1 179 ? 9.695 -8.498 18.484 1.00 91.25 179 LYS A CA 1
ATOM 1404 C C . LYS A 1 179 ? 9.224 -9.606 17.552 1.00 91.25 179 LYS A C 1
ATOM 1406 O O . LYS A 1 179 ? 8.211 -9.458 16.869 1.00 91.25 179 LYS A O 1
ATOM 1411 N N . ALA A 1 180 ? 9.939 -10.726 17.603 1.00 87.25 180 ALA A N 1
ATOM 1412 C CA . ALA A 1 180 ? 9.542 -11.980 16.979 1.00 87.25 180 ALA A CA 1
ATOM 1413 C C . ALA A 1 180 ? 8.088 -12.329 17.315 1.00 87.25 180 ALA A C 1
ATOM 1415 O O . ALA A 1 180 ? 7.654 -12.107 18.451 1.00 87.25 180 ALA A O 1
ATOM 1416 N N . PHE A 1 181 ? 7.361 -12.899 16.351 1.00 86.19 181 PHE A N 1
ATOM 1417 C CA . PHE A 1 181 ? 6.028 -13.484 16.562 1.00 86.19 181 PHE A CA 1
ATOM 1418 C C . PHE A 1 181 ? 5.030 -12.555 17.279 1.00 86.19 181 PHE A C 1
ATOM 1420 O O . PHE A 1 181 ? 4.123 -13.009 17.973 1.00 86.19 181 PHE A O 1
ATOM 1427 N N . THR A 1 182 ? 5.211 -11.240 17.138 1.00 91.12 182 THR A N 1
ATOM 1428 C CA . THR A 1 182 ? 4.377 -10.224 17.779 1.00 91.12 182 THR A CA 1
ATOM 1429 C C . THR A 1 182 ? 3.657 -9.420 16.708 1.00 91.12 182 THR A C 1
ATOM 1431 O O . THR A 1 182 ? 4.289 -8.827 15.834 1.00 91.12 182 THR A O 1
ATOM 1434 N N . SER A 1 183 ? 2.329 -9.388 16.788 1.00 93.56 183 SER A N 1
ATOM 1435 C CA . SER A 1 183 ? 1.494 -8.518 15.960 1.00 93.56 183 SER A CA 1
ATOM 1436 C C . SER A 1 183 ? 1.426 -7.120 16.568 1.00 93.56 183 SER A C 1
ATOM 1438 O O . SER A 1 183 ? 1.469 -6.953 17.794 1.00 93.56 183 SER A O 1
ATOM 1440 N N . TYR A 1 184 ? 1.274 -6.113 15.710 1.00 95.81 184 TYR A N 1
ATOM 1441 C CA . TYR A 1 184 ? 1.269 -4.713 16.120 1.00 95.81 184 TYR A CA 1
ATOM 1442 C C . TYR A 1 184 ? 0.070 -3.945 15.569 1.00 95.81 184 TYR A C 1
ATOM 1444 O O . TYR A 1 184 ? -0.338 -4.118 14.420 1.00 95.81 184 TYR A O 1
ATOM 1452 N N . GLU A 1 185 ? -0.434 -3.032 16.395 1.00 97.88 185 GLU A N 1
ATOM 1453 C CA . GLU A 1 185 ? -1.224 -1.884 15.967 1.00 97.88 185 GLU A CA 1
ATOM 1454 C C . GLU A 1 185 ? -0.289 -0.671 15.848 1.00 97.88 185 GLU A C 1
ATOM 1456 O O . GLU A 1 185 ? 0.394 -0.311 16.811 1.00 97.88 185 GLU A O 1
ATOM 1461 N N . MET A 1 186 ? -0.279 -0.024 14.683 1.00 98.44 186 MET A N 1
ATOM 1462 C CA . MET A 1 186 ? 0.415 1.241 14.439 1.00 98.44 186 MET A CA 1
ATOM 1463 C C . MET A 1 186 ? -0.613 2.355 14.241 1.00 98.44 186 MET A C 1
ATOM 1465 O O . MET A 1 186 ? -1.383 2.349 13.283 1.00 98.44 186 MET A O 1
ATOM 1469 N N . VAL A 1 187 ? -0.637 3.324 15.147 1.00 98.75 187 VAL A N 1
ATOM 1470 C CA . VAL A 1 187 ? -1.591 4.433 15.135 1.00 98.75 187 VAL A CA 1
ATOM 1471 C C . VAL A 1 187 ? -0.936 5.653 14.521 1.00 98.75 187 VAL A C 1
ATOM 1473 O O . VAL A 1 187 ? 0.002 6.200 15.094 1.00 98.75 187 VAL A O 1
ATOM 1476 N N . LEU A 1 188 ? -1.459 6.110 13.389 1.00 98.81 188 LEU A N 1
ATOM 1477 C CA . LEU A 1 188 ? -1.081 7.375 12.780 1.00 98.81 188 LEU A CA 1
ATOM 1478 C C . LEU A 1 188 ? -2.035 8.473 13.251 1.00 98.81 188 LEU A C 1
ATOM 1480 O O . LEU A 1 188 ? -3.221 8.456 12.917 1.00 98.81 188 LEU A O 1
ATOM 1484 N N . LYS A 1 189 ? -1.501 9.450 13.983 1.00 98.69 189 LYS A N 1
ATOM 1485 C CA . LYS A 1 189 ? -2.199 10.680 14.371 1.00 98.69 189 LYS A CA 1
ATOM 1486 C C . LYS A 1 189 ? -1.540 11.862 13.661 1.00 98.69 189 LYS A C 1
ATOM 1488 O O . LYS A 1 189 ? -0.449 12.268 14.073 1.00 98.69 189 LYS A O 1
ATOM 1493 N N . PRO A 1 190 ? -2.147 12.399 12.591 1.00 98.31 190 PRO A N 1
ATOM 1494 C CA . PRO A 1 190 ? -1.646 13.610 11.953 1.00 98.31 190 PRO A CA 1
ATOM 1495 C C . PRO A 1 190 ? -1.511 14.759 12.964 1.00 98.31 190 PRO A C 1
ATOM 1497 O O . PRO A 1 190 ? -2.277 14.844 13.923 1.00 98.31 190 PRO A O 1
ATOM 1500 N N . SER A 1 191 ? -0.527 15.636 12.758 1.00 97.69 191 SER A N 1
ATOM 1501 C CA . SER A 1 191 ? -0.370 16.870 13.546 1.00 97.69 191 SER A CA 1
ATOM 1502 C C . SER A 1 191 ? -1.551 17.823 13.345 1.00 97.69 191 SER A C 1
ATOM 1504 O O . SER A 1 191 ? -1.950 18.539 14.261 1.00 97.69 191 SER A O 1
ATOM 1506 N N . ASP A 1 192 ? -2.140 17.778 12.155 1.00 96.00 192 ASP A N 1
ATOM 1507 C CA . ASP A 1 192 ? -3.384 18.439 11.817 1.00 96.00 192 ASP A CA 1
ATOM 1508 C C . ASP A 1 192 ? -4.592 17.702 12.412 1.00 96.00 192 ASP A C 1
ATOM 1510 O O . ASP A 1 192 ? -5.014 16.653 11.920 1.00 96.00 192 ASP A O 1
ATOM 1514 N N . THR A 1 193 ? -5.174 18.274 13.463 1.00 92.69 193 THR A N 1
ATOM 1515 C CA . THR A 1 193 ? -6.255 17.657 14.248 1.00 92.69 193 THR A CA 1
ATOM 1516 C C . THR A 1 193 ? -7.582 17.530 13.502 1.00 92.69 193 THR A C 1
ATOM 1518 O O . THR A 1 193 ? -8.485 16.841 13.976 1.00 92.69 193 THR A O 1
ATOM 1521 N N . THR A 1 194 ? -7.725 18.164 12.336 1.00 92.94 194 THR A N 1
ATOM 1522 C CA . THR A 1 194 ? -8.920 17.998 11.495 1.00 92.94 194 THR A CA 1
ATOM 1523 C C . THR A 1 194 ? -8.857 16.722 10.650 1.00 92.94 194 THR A C 1
ATOM 1525 O O . THR A 1 194 ? -9.895 16.213 10.215 1.00 92.94 194 THR A O 1
ATOM 1528 N N . MET A 1 195 ? -7.652 16.178 10.435 1.00 95.69 195 MET A N 1
ATOM 1529 C CA . MET A 1 195 ? -7.465 14.873 9.810 1.00 95.69 195 MET A CA 1
ATOM 1530 C C . MET A 1 195 ? -7.773 13.757 10.807 1.00 95.69 195 MET A C 1
ATOM 1532 O O . MET A 1 195 ? -7.591 13.883 12.015 1.00 95.69 195 MET A O 1
ATOM 1536 N N . ARG A 1 196 ? -8.240 12.623 10.287 1.00 95.81 196 ARG A N 1
ATOM 1537 C CA . ARG A 1 196 ? -8.625 11.482 11.119 1.00 95.81 196 ARG A CA 1
ATOM 1538 C C . ARG A 1 196 ? -7.410 10.662 11.537 1.00 95.81 196 ARG A C 1
ATOM 1540 O O . ARG A 1 196 ? -6.486 10.464 10.748 1.00 95.81 196 ARG A O 1
ATOM 1547 N N . THR A 1 197 ? -7.472 10.110 12.746 1.00 98.31 197 THR A N 1
ATOM 1548 C CA . THR A 1 197 ? -6.578 9.029 13.172 1.00 98.31 197 THR A CA 1
ATOM 1549 C C . THR A 1 197 ? -6.785 7.808 12.279 1.00 98.31 197 THR A C 1
ATOM 1551 O O . THR A 1 197 ? -7.920 7.476 11.924 1.00 98.31 197 THR A O 1
ATOM 1554 N N . VAL A 1 198 ? -5.698 7.116 11.945 1.00 98.69 198 VAL A N 1
ATOM 1555 C CA . VAL A 1 198 ? -5.747 5.848 11.210 1.00 98.69 198 VAL A CA 1
ATOM 1556 C C . VAL A 1 198 ? -5.017 4.773 12.007 1.00 98.69 198 VAL A C 1
ATOM 1558 O O . VAL A 1 198 ? -3.881 4.970 12.436 1.00 98.69 198 VAL A O 1
ATOM 1561 N N . TYR A 1 199 ? -5.677 3.639 12.217 1.00 98.62 199 TYR A N 1
ATOM 1562 C CA . TYR A 1 199 ? -5.172 2.505 12.981 1.00 98.62 199 TYR A CA 1
ATOM 1563 C C . TYR A 1 199 ? -4.785 1.383 12.022 1.00 98.62 199 TYR A C 1
ATOM 1565 O O . TYR A 1 199 ? -5.654 0.754 11.425 1.00 98.62 199 TYR A O 1
ATOM 1573 N N . TYR A 1 200 ? -3.491 1.126 11.873 1.00 98.44 200 TYR A N 1
ATOM 1574 C CA . TYR A 1 200 ? -2.965 0.069 11.018 1.00 98.44 200 TYR A CA 1
ATOM 1575 C C . TYR A 1 200 ? -2.750 -1.211 11.817 1.00 98.44 200 TYR A C 1
ATOM 1577 O O . TYR A 1 200 ? -2.033 -1.207 12.815 1.00 98.44 200 TYR A O 1
ATOM 1585 N N . PHE A 1 201 ? -3.325 -2.308 11.343 1.00 97.25 201 PHE A N 1
ATOM 1586 C CA . PHE A 1 201 ? -3.155 -3.650 11.884 1.00 97.25 201 PHE A CA 1
ATOM 1587 C C . PHE A 1 201 ? -2.397 -4.483 10.871 1.00 97.25 201 PHE A C 1
ATOM 1589 O O . PHE A 1 201 ? -2.765 -4.541 9.695 1.00 97.25 201 PHE A O 1
ATOM 1596 N N . ARG A 1 202 ? -1.315 -5.097 11.332 1.00 89.31 202 ARG A N 1
ATOM 1597 C CA . ARG A 1 202 ? -0.392 -5.835 10.481 1.00 89.31 202 ARG A CA 1
ATOM 1598 C C . ARG A 1 202 ? -0.100 -7.199 11.077 1.00 89.31 202 ARG A C 1
ATOM 1600 O O . ARG A 1 202 ? -0.080 -7.354 12.301 1.00 89.31 202 ARG A O 1
ATOM 1607 N N . ASP A 1 203 ? 0.149 -8.155 10.192 1.00 79.44 203 ASP A N 1
ATOM 1608 C CA . ASP A 1 203 ? 0.692 -9.451 10.581 1.00 79.44 203 ASP A CA 1
ATOM 1609 C C . ASP A 1 203 ? 2.150 -9.310 11.067 1.00 79.44 203 ASP A C 1
ATOM 1611 O O . ASP A 1 203 ? 2.730 -8.218 11.048 1.00 79.44 203 ASP A O 1
ATOM 1615 N N . ILE A 1 204 ? 2.727 -10.404 11.552 1.00 87.31 204 ILE A N 1
ATOM 1616 C CA . ILE A 1 204 ? 4.075 -10.441 12.114 1.00 87.31 204 ILE A CA 1
ATOM 1617 C C . ILE A 1 204 ? 5.131 -9.946 11.117 1.00 87.31 204 ILE A C 1
ATOM 1619 O O . ILE A 1 204 ? 5.112 -10.263 9.928 1.00 87.31 204 ILE A O 1
ATOM 1623 N N . PHE A 1 205 ? 6.107 -9.196 11.623 1.00 88.88 205 PHE A N 1
ATOM 1624 C CA . PHE A 1 205 ? 7.304 -8.879 10.853 1.00 88.88 205 PHE A CA 1
ATOM 1625 C C . PHE A 1 205 ? 8.258 -10.069 10.877 1.00 88.88 205 PHE A C 1
ATOM 1627 O O . PHE A 1 205 ? 8.581 -10.587 11.945 1.00 88.88 205 PHE A O 1
ATOM 1634 N N . ILE A 1 206 ? 8.729 -10.471 9.699 1.00 87.12 206 ILE A N 1
ATOM 1635 C CA . ILE A 1 206 ? 9.696 -11.571 9.543 1.00 87.12 206 ILE A CA 1
ATOM 1636 C C . ILE A 1 206 ? 11.072 -11.091 9.075 1.00 87.12 206 ILE A C 1
ATOM 1638 O O . ILE A 1 206 ? 12.051 -11.819 9.195 1.00 87.12 206 ILE A O 1
ATOM 1642 N N . ALA A 1 207 ? 11.166 -9.849 8.603 1.00 88.88 207 ALA A N 1
ATOM 1643 C CA . ALA A 1 207 ? 12.410 -9.216 8.194 1.00 88.88 207 ALA A CA 1
ATOM 1644 C C . ALA A 1 207 ? 12.410 -7.726 8.559 1.00 88.88 207 ALA A C 1
ATOM 1646 O O . ALA A 1 207 ? 11.370 -7.139 8.875 1.00 88.88 207 ALA A O 1
ATOM 1647 N N . GLN A 1 208 ? 13.590 -7.109 8.487 1.00 90.94 208 GLN A N 1
ATOM 1648 C CA . GLN A 1 208 ? 13.709 -5.652 8.527 1.00 90.94 208 GLN A CA 1
ATOM 1649 C C . GLN A 1 208 ? 12.898 -5.020 7.389 1.00 90.94 208 GLN A C 1
ATOM 1651 O O . GLN A 1 208 ? 12.920 -5.505 6.257 1.00 90.94 208 GLN A O 1
ATOM 1656 N N . ASN A 1 209 ? 12.196 -3.928 7.679 1.00 91.69 209 ASN A N 1
ATOM 1657 C CA . ASN A 1 209 ? 11.370 -3.249 6.688 1.00 91.69 209 ASN A CA 1
ATOM 1658 C C . ASN A 1 209 ? 11.441 -1.729 6.896 1.00 91.69 209 ASN A C 1
ATOM 1660 O O . ASN A 1 209 ? 10.783 -1.212 7.801 1.00 91.69 209 ASN A O 1
ATOM 1664 N N . PRO A 1 210 ? 12.220 -1.003 6.072 1.00 93.94 210 PRO A N 1
ATOM 1665 C CA . PRO A 1 210 ? 12.306 0.452 6.136 1.00 93.94 210 PRO A CA 1
ATOM 1666 C C . PRO A 1 210 ? 11.244 1.171 5.286 1.00 93.94 210 PRO A C 1
ATOM 1668 O O . PRO A 1 210 ? 11.320 2.385 5.086 1.00 93.94 210 PRO A O 1
ATOM 1671 N N . LEU A 1 211 ? 10.280 0.429 4.734 1.00 94.44 211 LEU A N 1
ATOM 1672 C CA . LEU A 1 211 ? 9.293 0.898 3.763 1.00 94.44 211 LEU A CA 1
ATOM 1673 C C . LEU A 1 211 ? 7.858 0.714 4.278 1.00 94.44 211 LEU A C 1
ATOM 1675 O O . LEU A 1 211 ? 6.941 0.468 3.496 1.00 94.44 211 LEU A O 1
ATOM 1679 N N . VAL A 1 212 ? 7.627 0.872 5.585 1.00 96.44 212 VAL A N 1
ATOM 1680 C CA . VAL A 1 212 ? 6.269 0.833 6.147 1.00 96.44 212 VAL A CA 1
ATOM 1681 C C . VAL A 1 212 ? 5.580 2.190 5.979 1.00 96.44 212 VAL A C 1
ATOM 1683 O O . VAL A 1 212 ? 5.820 3.149 6.717 1.00 96.44 212 VAL A O 1
ATOM 1686 N N . TYR A 1 213 ? 4.699 2.286 4.985 1.00 97.19 213 TYR A N 1
ATOM 1687 C CA . TYR A 1 213 ? 3.928 3.501 4.723 1.00 97.19 213 TYR A CA 1
ATOM 1688 C C . TYR A 1 213 ? 2.647 3.522 5.556 1.00 97.19 213 TYR A C 1
ATOM 1690 O O . TYR A 1 213 ? 1.787 2.657 5.413 1.00 97.19 213 TYR A O 1
ATOM 1698 N N . LEU A 1 214 ? 2.500 4.557 6.382 1.00 98.31 214 LEU A N 1
ATOM 1699 C CA . LEU A 1 214 ? 1.277 4.855 7.120 1.00 98.31 214 LEU A CA 1
ATOM 1700 C C . LEU A 1 214 ? 0.596 6.040 6.442 1.00 98.31 214 LEU A C 1
ATOM 1702 O O . LEU A 1 214 ? 1.169 7.126 6.330 1.00 98.31 214 LEU A O 1
ATOM 1706 N N . ARG A 1 215 ? -0.618 5.820 5.944 1.00 97.75 215 ARG A N 1
ATOM 1707 C CA . ARG A 1 215 ? -1.334 6.781 5.105 1.00 97.75 215 ARG A CA 1
ATOM 1708 C C . ARG A 1 215 ? -2.517 7.403 5.837 1.00 97.75 215 ARG A C 1
ATOM 1710 O O . ARG A 1 215 ? -3.394 6.688 6.317 1.00 97.75 215 ARG A O 1
ATOM 1717 N N . ALA A 1 216 ? -2.551 8.724 5.928 1.00 97.56 216 ALA A N 1
ATOM 1718 C CA . ALA A 1 216 ? -3.720 9.446 6.409 1.00 97.56 216 ALA A CA 1
ATOM 1719 C C . ALA A 1 216 ? -4.702 9.714 5.264 1.00 97.56 216 ALA A C 1
ATOM 1721 O O . ALA A 1 216 ? -4.317 9.772 4.093 1.00 97.56 216 ALA A O 1
ATOM 1722 N N . ILE A 1 217 ? -5.969 9.924 5.616 1.00 95.19 217 ILE A N 1
ATOM 1723 C CA . ILE A 1 217 ? -6.993 10.363 4.666 1.00 95.19 217 ILE A CA 1
ATOM 1724 C C . ILE A 1 217 ? -6.689 11.821 4.285 1.00 95.19 217 ILE A C 1
ATOM 1726 O O . ILE A 1 217 ? -6.628 12.659 5.189 1.00 95.19 217 ILE A O 1
ATOM 1730 N N . PRO A 1 218 ? -6.459 12.137 2.997 1.00 93.44 218 PRO A N 1
ATOM 1731 C CA . PRO A 1 218 ? -6.198 13.506 2.562 1.00 93.44 218 PRO A CA 1
ATOM 1732 C C . PRO A 1 218 ? -7.443 14.382 2.726 1.00 93.44 218 PRO A C 1
ATOM 1734 O O . PRO A 1 218 ? -8.564 13.883 2.807 1.00 93.44 218 PRO A O 1
ATOM 1737 N N . LYS A 1 219 ? -7.250 15.703 2.738 1.00 91.06 219 LYS A N 1
ATOM 1738 C CA . LYS A 1 219 ? -8.354 16.674 2.848 1.00 91.06 219 LYS A CA 1
ATOM 1739 C C . LYS A 1 219 ? -8.850 17.220 1.513 1.00 91.06 219 LYS A C 1
ATOM 1741 O O . LYS A 1 219 ? -9.921 17.810 1.458 1.00 91.06 219 LYS A O 1
ATOM 1746 N N . SER A 1 220 ? -8.053 17.082 0.462 1.00 89.81 220 SER A N 1
ATOM 1747 C CA . SER A 1 220 ? -8.342 17.627 -0.857 1.00 89.81 220 SER A CA 1
ATOM 1748 C C . SER A 1 220 ? -7.965 16.632 -1.951 1.00 89.81 220 SER A C 1
ATOM 1750 O O . SER A 1 220 ? -7.330 15.602 -1.706 1.00 89.81 220 SER A O 1
ATOM 1752 N N . GLY A 1 221 ? -8.402 16.933 -3.172 1.00 89.00 221 GLY A N 1
ATOM 1753 C CA . GLY A 1 221 ? -8.175 16.088 -4.336 1.00 89.00 221 GLY A CA 1
ATOM 1754 C C . GLY A 1 221 ? -9.128 14.894 -4.421 1.00 89.00 221 GLY A C 1
ATOM 1755 O O . GLY A 1 221 ? -9.999 14.676 -3.579 1.00 89.00 221 GLY A O 1
ATOM 1756 N N . MET A 1 222 ? -8.946 14.110 -5.481 1.00 85.88 222 MET A N 1
ATOM 1757 C CA . MET A 1 222 ? -9.838 13.006 -5.849 1.00 85.88 222 MET A CA 1
ATOM 1758 C C . MET A 1 222 ? -9.975 11.950 -4.744 1.00 85.88 222 MET A C 1
ATOM 1760 O O . MET A 1 222 ? -11.066 11.443 -4.503 1.00 85.88 222 MET A O 1
ATOM 1764 N N . THR A 1 223 ? -8.892 11.645 -4.029 1.00 87.31 223 THR A N 1
ATOM 1765 C CA . THR A 1 223 ? -8.927 10.679 -2.925 1.00 87.31 223 THR A CA 1
ATOM 1766 C C . THR A 1 223 ? -9.749 11.184 -1.741 1.00 87.31 223 THR A C 1
ATOM 1768 O O . THR A 1 223 ? -10.460 10.401 -1.119 1.00 87.31 223 THR A O 1
ATOM 1771 N N . ALA A 1 224 ? -9.677 12.479 -1.420 1.00 89.62 224 ALA A N 1
ATOM 1772 C CA . ALA A 1 224 ? -10.486 13.051 -0.347 1.00 89.62 224 ALA A CA 1
ATOM 1773 C C . ALA A 1 224 ? -11.975 13.020 -0.705 1.00 89.62 224 ALA A C 1
ATOM 1775 O O . ALA A 1 224 ? -12.792 12.685 0.144 1.00 89.62 224 ALA A O 1
ATOM 1776 N N . PHE A 1 225 ? -12.312 13.291 -1.971 1.00 87.12 225 PHE A N 1
ATOM 1777 C CA . PHE A 1 225 ? -13.673 13.133 -2.484 1.00 87.12 225 PHE A CA 1
ATOM 1778 C C . PHE A 1 225 ? -14.157 11.683 -2.348 1.00 87.12 225 PHE A C 1
ATOM 1780 O O . PHE A 1 225 ? -15.208 11.435 -1.763 1.00 87.12 225 PHE A O 1
ATOM 1787 N N . LEU A 1 226 ? -13.349 10.719 -2.802 1.00 87.94 226 LEU A N 1
ATOM 1788 C CA . LEU A 1 226 ? -13.667 9.292 -2.725 1.00 87.94 226 LEU A CA 1
ATOM 1789 C C . LEU A 1 226 ? -13.901 8.813 -1.283 1.00 87.94 226 LEU A C 1
ATOM 1791 O O . LEU A 1 226 ? -14.795 8.012 -1.023 1.00 87.94 226 LEU A O 1
ATOM 1795 N N . LEU A 1 227 ? -13.090 9.300 -0.342 1.00 90.94 227 LEU A N 1
ATOM 1796 C CA . LEU A 1 227 ? -13.159 8.928 1.071 1.00 90.94 227 LEU A CA 1
ATOM 1797 C C . LEU A 1 227 ? -14.053 9.856 1.906 1.00 90.94 227 LEU A C 1
ATOM 1799 O O . LEU A 1 227 ? -14.147 9.672 3.120 1.00 90.94 227 LEU A O 1
ATOM 1803 N N . GLY A 1 228 ? -14.729 10.821 1.278 1.00 88.56 228 GLY A N 1
ATOM 1804 C CA . GLY A 1 228 ? -15.626 11.756 1.957 1.00 88.56 228 GLY A CA 1
ATOM 1805 C C . GLY A 1 228 ? -16.823 11.065 2.610 1.00 88.56 228 GLY A C 1
ATOM 1806 O O . GLY A 1 228 ? -17.300 11.526 3.642 1.00 88.56 228 GLY A O 1
ATOM 1807 N N . GLY A 1 229 ? -17.248 9.924 2.056 1.00 89.12 229 GLY A N 1
ATOM 1808 C CA . GLY A 1 229 ? -18.328 9.099 2.600 1.00 89.12 229 GLY A CA 1
ATOM 1809 C C . GLY A 1 229 ? -17.943 8.254 3.818 1.00 89.12 229 GLY A C 1
ATOM 1810 O O . GLY A 1 229 ? -18.825 7.690 4.452 1.00 89.12 229 GLY A O 1
ATOM 1811 N N . VAL A 1 230 ? -16.655 8.158 4.184 1.00 94.62 230 VAL A N 1
ATOM 1812 C CA . VAL A 1 230 ? -16.251 7.324 5.327 1.00 94.62 230 VAL A CA 1
ATOM 1813 C C . VAL A 1 230 ? -16.796 7.941 6.626 1.00 94.62 230 VAL A C 1
ATOM 1815 O O . VAL A 1 230 ? -16.366 9.041 7.000 1.00 94.62 230 VAL A O 1
ATOM 1818 N N . PRO A 1 231 ? -17.651 7.235 7.386 1.00 95.19 231 PRO A N 1
ATOM 1819 C CA . PRO A 1 231 ? -18.424 7.834 8.467 1.00 95.19 231 PRO A CA 1
ATOM 1820 C C . PRO A 1 231 ? -17.558 8.265 9.654 1.00 95.19 231 PRO A C 1
ATOM 1822 O O . PRO A 1 231 ? -16.446 7.763 9.870 1.00 95.19 231 PRO A O 1
ATOM 1825 N N . LYS A 1 232 ? -18.093 9.209 10.437 1.00 95.31 232 LYS A N 1
ATOM 1826 C CA . LYS A 1 232 ? -17.615 9.608 11.771 1.00 95.31 232 LYS A CA 1
ATOM 1827 C C . LYS A 1 232 ? -18.709 9.302 12.794 1.00 95.31 232 LYS A C 1
ATOM 1829 O O . LYS A 1 232 ? -19.372 10.206 13.294 1.00 95.31 232 LYS A O 1
ATOM 1834 N N . ASP A 1 233 ? -18.896 8.023 13.077 1.00 95.88 233 ASP A N 1
ATOM 1835 C CA . ASP A 1 233 ? -20.040 7.520 13.830 1.00 95.88 233 ASP A CA 1
ATOM 1836 C C . ASP A 1 233 ? -19.640 6.845 15.159 1.00 95.88 233 ASP A C 1
ATOM 1838 O O . ASP A 1 233 ? -18.528 6.334 15.323 1.00 95.88 233 ASP A O 1
ATOM 1842 N N . GLU A 1 234 ? -20.548 6.892 16.137 1.00 95.06 234 GLU A N 1
ATOM 1843 C CA . GLU A 1 234 ? -20.373 6.362 17.502 1.00 95.06 234 GLU A CA 1
ATOM 1844 C C . GLU A 1 234 ? -20.772 4.883 17.651 1.00 95.06 234 GLU A C 1
ATOM 1846 O O . GLU A 1 234 ? -20.542 4.286 18.706 1.00 95.06 234 GLU A O 1
ATOM 1851 N N . GLN A 1 235 ? -21.420 4.307 16.641 1.00 94.75 235 GLN A N 1
ATOM 1852 C CA . GLN A 1 235 ? -22.041 2.982 16.657 1.00 94.75 235 GLN A CA 1
ATOM 1853 C C . GLN A 1 235 ? -21.347 2.007 15.708 1.00 94.75 235 GLN A C 1
ATOM 1855 O O . GLN A 1 235 ? -21.326 0.821 16.024 1.00 94.75 235 GLN A O 1
ATOM 1860 N N . GLN A 1 236 ? -20.758 2.476 14.603 1.00 96.62 236 GLN A N 1
ATOM 1861 C CA . GLN A 1 236 ? -20.077 1.620 13.625 1.00 96.62 236 GLN A CA 1
ATOM 1862 C C . GLN A 1 236 ? -18.568 1.855 13.507 1.00 96.62 236 GLN A C 1
ATOM 1864 O O . GLN A 1 236 ? -18.069 2.965 13.713 1.00 96.62 236 GLN A O 1
ATOM 1869 N N . ALA A 1 237 ? -17.850 0.802 13.118 1.00 97.62 237 ALA A N 1
ATOM 1870 C CA . ALA A 1 237 ? -16.476 0.864 12.641 1.00 97.62 237 ALA 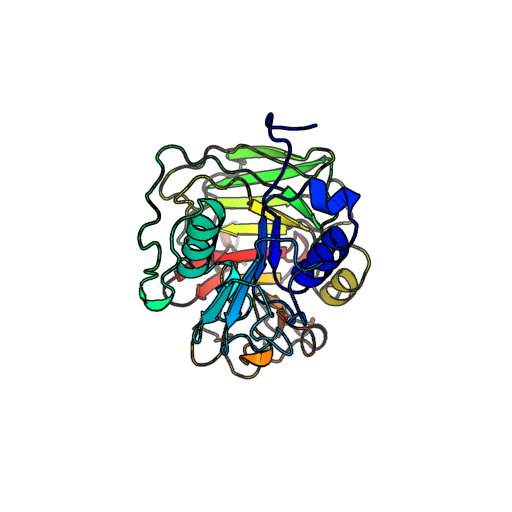A CA 1
ATOM 1871 C C . ALA A 1 237 ? -16.418 1.134 11.133 1.00 97.62 237 ALA A C 1
ATOM 1873 O O . ALA A 1 237 ? -17.287 0.702 10.387 1.00 97.62 237 ALA A O 1
ATOM 1874 N N . ALA A 1 238 ? -15.343 1.789 10.693 1.00 97.75 238 ALA A N 1
ATOM 1875 C CA . ALA A 1 238 ? -14.990 1.912 9.283 1.00 97.75 238 ALA A CA 1
ATOM 1876 C C . ALA A 1 238 ? -13.657 1.198 9.048 1.00 97.75 238 ALA A C 1
ATOM 1878 O O . ALA A 1 238 ? -12.664 1.502 9.721 1.00 97.75 238 ALA A O 1
ATOM 1879 N N . VAL A 1 239 ? -13.642 0.246 8.116 1.00 98.19 239 VAL A N 1
ATOM 1880 C CA . VAL A 1 239 ? -12.505 -0.651 7.876 1.00 98.19 239 VAL A CA 1
ATOM 1881 C C . VAL A 1 239 ? -12.041 -0.537 6.431 1.00 98.19 239 VAL A C 1
ATOM 1883 O O . VAL A 1 239 ? -12.850 -0.524 5.511 1.00 98.19 239 VAL A O 1
ATOM 1886 N N . ALA A 1 240 ? -10.730 -0.503 6.221 1.00 97.62 240 ALA A N 1
ATOM 1887 C CA . ALA A 1 240 ? -10.112 -0.758 4.931 1.00 97.62 240 ALA A CA 1
ATOM 1888 C C . ALA A 1 240 ? -9.267 -2.035 5.007 1.00 97.62 240 ALA A C 1
ATOM 1890 O O . ALA A 1 240 ? -8.398 -2.157 5.868 1.00 97.62 240 ALA A O 1
ATOM 1891 N N . ILE A 1 241 ? -9.487 -2.984 4.103 1.00 97.88 241 ILE A N 1
ATOM 1892 C CA . ILE A 1 241 ? -8.589 -4.128 3.899 1.00 97.88 241 ILE A CA 1
ATOM 1893 C C . ILE A 1 241 ? -7.636 -3.762 2.771 1.00 97.88 241 ILE A C 1
ATOM 1895 O O . ILE A 1 241 ? -8.108 -3.368 1.712 1.00 97.88 241 ILE A O 1
ATOM 1899 N N . PHE A 1 242 ? -6.328 -3.899 2.973 1.00 97.12 242 PHE A N 1
ATOM 1900 C CA . PHE A 1 242 ? -5.300 -3.589 1.983 1.00 97.12 242 PHE A CA 1
ATOM 1901 C C . PHE A 1 242 ? -4.425 -4.813 1.684 1.00 97.12 242 PHE A C 1
ATOM 1903 O O . PHE A 1 242 ? -3.806 -5.382 2.583 1.00 97.12 242 PHE A O 1
ATOM 1910 N N . SER A 1 243 ? -4.367 -5.194 0.409 1.00 95.88 243 SER A N 1
ATOM 1911 C CA . SER A 1 243 ? -3.491 -6.219 -0.157 1.00 95.88 243 SER A CA 1
ATOM 1912 C C . SER A 1 243 ? -2.226 -5.562 -0.706 1.00 95.88 243 SER A C 1
ATOM 1914 O O . SER A 1 243 ? -2.262 -4.892 -1.736 1.00 95.88 243 SER A O 1
ATOM 1916 N N . ALA A 1 244 ? -1.098 -5.743 -0.022 1.00 92.31 244 ALA A N 1
ATOM 1917 C CA . ALA A 1 244 ? 0.147 -5.050 -0.343 1.00 92.31 244 ALA A CA 1
ATOM 1918 C C . ALA A 1 244 ? 1.036 -5.777 -1.374 1.00 92.31 244 ALA A C 1
ATOM 1920 O O . ALA A 1 244 ? 2.100 -5.261 -1.705 1.00 92.31 244 ALA A O 1
ATOM 1921 N N . SER A 1 245 ? 0.617 -6.933 -1.905 1.00 91.38 245 SER A N 1
ATOM 1922 C CA . SER A 1 245 ? 1.432 -7.735 -2.841 1.00 91.38 245 SER A CA 1
ATOM 1923 C C . SER A 1 245 ? 0.704 -8.298 -4.059 1.00 91.38 245 SER A C 1
ATOM 1925 O O . SER A 1 245 ? 1.302 -9.029 -4.839 1.00 91.38 245 SER A O 1
ATOM 1927 N N . ARG A 1 246 ? -0.597 -8.045 -4.221 1.00 94.94 246 ARG A N 1
ATOM 1928 C CA . ARG A 1 246 ? -1.368 -8.467 -5.407 1.00 94.94 246 ARG A CA 1
ATOM 1929 C C . ARG A 1 246 ? -2.764 -7.867 -5.411 1.00 94.94 246 ARG A C 1
ATOM 1931 O O . ARG A 1 246 ? -3.262 -7.471 -4.355 1.00 94.94 246 ARG A O 1
ATOM 1938 N N . GLY A 1 247 ? -3.412 -7.848 -6.571 1.00 96.81 247 GLY A N 1
ATOM 1939 C CA . GLY A 1 247 ? -4.863 -7.679 -6.632 1.00 96.81 247 GLY A CA 1
ATOM 1940 C C . GLY A 1 247 ? -5.592 -8.830 -5.937 1.00 96.81 247 GLY A C 1
ATOM 1941 O O . GLY A 1 247 ? -5.082 -9.940 -5.851 1.00 96.81 247 GLY A O 1
ATOM 1942 N N . VAL A 1 248 ? -6.795 -8.583 -5.443 1.00 97.56 248 VAL A N 1
ATOM 1943 C CA . VAL A 1 248 ? -7.759 -9.622 -5.081 1.00 97.56 248 VAL A CA 1
ATOM 1944 C C . VAL A 1 248 ? -8.588 -9.895 -6.327 1.00 97.56 248 VAL A C 1
ATOM 1946 O O . VAL A 1 248 ? -9.182 -8.967 -6.884 1.00 97.56 248 VAL A O 1
ATOM 1949 N N . ILE A 1 249 ? -8.613 -11.151 -6.775 1.00 97.38 249 ILE A N 1
ATOM 1950 C CA . ILE A 1 249 ? -9.349 -11.568 -7.971 1.00 97.38 249 ILE A CA 1
ATOM 1951 C C . ILE A 1 249 ? -10.354 -12.661 -7.613 1.00 97.38 249 ILE A C 1
ATOM 1953 O O . ILE A 1 249 ? -10.002 -13.690 -7.037 1.00 97.38 249 ILE A O 1
ATOM 1957 N N . ALA A 1 250 ? -11.613 -12.452 -7.989 1.00 97.38 250 ALA A N 1
ATOM 1958 C CA . ALA A 1 250 ? -12.681 -13.423 -7.812 1.00 97.38 250 ALA A CA 1
ATOM 1959 C C . ALA A 1 250 ? -12.351 -14.764 -8.487 1.00 97.38 250 ALA A C 1
ATOM 1961 O O . ALA A 1 250 ? -11.844 -14.805 -9.607 1.00 97.38 250 ALA A O 1
ATOM 1962 N N . GLY A 1 251 ? -12.613 -15.867 -7.784 1.00 96.06 251 GLY A N 1
ATOM 1963 C CA . GLY A 1 251 ? -12.278 -17.225 -8.233 1.00 96.06 251 GLY A CA 1
ATOM 1964 C C . GLY A 1 251 ? -10.804 -17.621 -8.068 1.00 96.06 251 GLY A C 1
ATOM 1965 O O . GLY A 1 251 ? -10.498 -18.808 -8.123 1.00 96.06 251 GLY A O 1
ATOM 1966 N N . ARG A 1 252 ? -9.900 -16.663 -7.817 1.00 96.38 252 ARG A N 1
ATOM 1967 C CA . ARG A 1 252 ? -8.483 -16.916 -7.502 1.00 96.38 252 ARG A CA 1
ATOM 1968 C C . ARG A 1 252 ? -8.191 -16.744 -6.014 1.00 96.38 252 ARG A C 1
ATOM 1970 O O . ARG A 1 252 ? -7.502 -17.566 -5.421 1.00 96.38 252 ARG A O 1
ATOM 1977 N N . ASP A 1 253 ? -8.703 -15.664 -5.436 1.00 97.25 253 ASP A N 1
ATOM 1978 C CA . ASP A 1 253 ? -8.461 -15.257 -4.057 1.00 97.25 253 ASP A CA 1
ATOM 1979 C C . ASP A 1 253 ? -9.737 -15.373 -3.210 1.00 97.25 253 ASP A C 1
ATOM 1981 O O . ASP A 1 253 ? -10.864 -15.243 -3.696 1.00 97.25 253 ASP A O 1
ATOM 1985 N N . SER A 1 254 ? -9.552 -15.577 -1.908 1.00 97.06 254 SER A N 1
ATOM 1986 C CA . SER A 1 254 ? -10.610 -15.594 -0.902 1.00 97.06 254 SER A CA 1
ATOM 1987 C C . SER A 1 254 ? -10.382 -14.466 0.090 1.00 97.06 254 SER A C 1
ATOM 1989 O O . SER A 1 254 ? -9.400 -14.489 0.826 1.00 97.06 254 SER A O 1
ATOM 1991 N N . VAL A 1 255 ? -11.272 -13.475 0.120 1.00 97.44 255 VAL A N 1
ATOM 1992 C CA . VAL A 1 255 ? -11.262 -12.424 1.144 1.00 97.44 255 VAL A CA 1
ATOM 1993 C C . VAL A 1 255 ? -12.609 -12.414 1.840 1.00 97.44 255 VAL A C 1
ATOM 1995 O O . VAL A 1 255 ? -13.639 -12.341 1.171 1.00 97.44 255 VAL A O 1
ATOM 1998 N N . THR A 1 256 ? -12.610 -12.481 3.171 1.00 96.81 256 THR A N 1
ATOM 1999 C CA . THR A 1 256 ? -13.841 -12.407 3.963 1.00 96.81 256 THR A CA 1
ATOM 2000 C C . THR A 1 256 ? -13.700 -11.490 5.171 1.00 96.81 256 THR A C 1
ATOM 2002 O O . THR A 1 256 ? -12.610 -11.326 5.726 1.00 96.81 256 THR A O 1
ATOM 2005 N N . ILE A 1 257 ? -14.828 -10.924 5.592 1.00 95.44 257 ILE A N 1
ATOM 2006 C CA . ILE A 1 257 ? -14.992 -10.192 6.847 1.00 95.44 257 ILE A CA 1
ATOM 2007 C C . ILE A 1 257 ? -16.167 -10.793 7.612 1.00 95.44 257 ILE A C 1
ATOM 2009 O O . ILE A 1 257 ? -17.277 -10.866 7.096 1.00 95.44 257 ILE A O 1
ATOM 2013 N N . ASN A 1 258 ? -15.924 -11.260 8.837 1.00 92.25 258 ASN A N 1
ATOM 2014 C CA . ASN A 1 258 ? -16.929 -11.912 9.684 1.00 92.25 258 ASN A CA 1
ATOM 2015 C C . ASN A 1 258 ? -17.720 -13.027 8.957 1.00 92.25 258 ASN A C 1
ATOM 2017 O O . ASN A 1 258 ? -18.895 -13.239 9.232 1.00 92.25 258 ASN A O 1
ATOM 2021 N N . GLY A 1 259 ? -17.073 -13.730 8.019 1.00 91.06 259 GLY A N 1
ATOM 2022 C CA . GLY A 1 259 ? -17.684 -14.782 7.196 1.00 91.06 259 GLY A CA 1
ATOM 2023 C C . GLY A 1 259 ? -18.299 -14.308 5.871 1.00 91.06 259 GLY A C 1
ATOM 2024 O O . GLY A 1 259 ? -18.505 -15.132 4.985 1.00 91.06 259 GLY A O 1
ATOM 2025 N N . THR A 1 260 ? -18.521 -13.007 5.675 1.00 93.31 260 THR A N 1
ATOM 2026 C CA . THR A 1 260 ? -19.031 -12.445 4.413 1.00 93.31 260 THR A CA 1
ATOM 2027 C C . THR A 1 260 ? -17.919 -12.344 3.375 1.00 93.31 260 THR A C 1
ATOM 2029 O O . THR A 1 260 ? -16.873 -11.752 3.645 1.00 93.31 260 THR A O 1
ATOM 2032 N N . SER A 1 261 ? -18.135 -12.898 2.178 1.00 95.50 261 SER A N 1
ATOM 2033 C CA . SER A 1 261 ? -17.152 -12.869 1.088 1.00 95.50 261 SER A CA 1
ATOM 2034 C C . SER A 1 261 ? -17.109 -11.523 0.364 1.00 95.50 261 SER A C 1
ATOM 2036 O O . SER A 1 261 ? -18.138 -10.976 -0.024 1.00 95.50 261 SER A O 1
ATOM 2038 N N . LEU A 1 262 ? -15.892 -11.019 0.148 1.00 96.81 262 LEU A N 1
ATOM 2039 C CA . LEU A 1 262 ? -15.585 -9.797 -0.598 1.00 96.81 262 LEU A CA 1
ATOM 2040 C C . LEU A 1 262 ? -14.922 -10.090 -1.951 1.00 96.81 262 LEU A C 1
ATOM 2042 O O . LEU A 1 262 ? -14.899 -9.229 -2.823 1.00 96.81 262 LEU A O 1
ATOM 2046 N N . SER A 1 263 ? -14.388 -11.293 -2.163 1.00 96.25 263 SER A N 1
ATOM 2047 C CA . SER A 1 263 ? -13.734 -11.691 -3.416 1.00 96.25 263 SER A CA 1
ATOM 2048 C C . SER A 1 263 ? -14.737 -12.204 -4.463 1.00 96.25 263 SER A C 1
ATOM 2050 O O . SER A 1 263 ? -14.555 -13.256 -5.074 1.00 96.25 263 SER A O 1
ATOM 2052 N N . THR A 1 264 ? -15.820 -11.455 -4.674 1.00 96.19 264 THR A N 1
ATOM 2053 C CA . THR A 1 264 ? -16.872 -11.758 -5.660 1.00 96.19 264 THR A CA 1
ATOM 2054 C C . THR A 1 264 ? -16.605 -11.047 -6.986 1.00 96.19 264 THR A C 1
ATOM 2056 O O . THR A 1 264 ? -15.867 -10.065 -7.030 1.00 96.19 264 THR A O 1
ATOM 2059 N N . ASN A 1 265 ? -17.234 -11.477 -8.085 1.00 95.62 265 ASN A N 1
ATOM 2060 C CA . ASN A 1 265 ? -17.103 -10.782 -9.377 1.00 95.62 265 ASN A CA 1
ATOM 2061 C C . ASN A 1 265 ? -17.597 -9.323 -9.338 1.00 95.62 265 ASN A C 1
ATOM 2063 O O . ASN A 1 265 ? -17.158 -8.515 -10.151 1.00 95.62 265 ASN A O 1
ATOM 2067 N N . THR A 1 266 ? -18.467 -8.972 -8.388 1.00 94.75 266 THR A N 1
ATOM 2068 C CA . THR A 1 266 ? -18.942 -7.598 -8.178 1.00 94.75 266 THR A CA 1
ATOM 2069 C C . THR A 1 266 ? -17.837 -6.698 -7.625 1.00 94.75 266 THR A C 1
ATOM 2071 O O . THR A 1 266 ? -17.652 -5.575 -8.091 1.00 94.75 266 THR A O 1
ATOM 2074 N N . PHE A 1 267 ? -17.077 -7.183 -6.641 1.00 95.81 267 PHE A N 1
ATOM 2075 C CA . PHE A 1 267 ? -16.104 -6.361 -5.910 1.00 95.81 267 PHE A CA 1
ATOM 2076 C C . PHE A 1 267 ? -14.653 -6.610 -6.315 1.00 95.81 267 PHE A C 1
ATOM 2078 O O . PHE A 1 267 ? -13.803 -5.746 -6.118 1.00 95.81 267 PHE A O 1
ATOM 2085 N N . ALA A 1 268 ? -14.355 -7.762 -6.897 1.00 96.88 268 ALA A N 1
ATOM 2086 C CA . ALA A 1 268 ? -13.011 -8.200 -7.238 1.00 96.88 268 ALA A CA 1
ATOM 2087 C C . ALA A 1 268 ? -12.909 -8.792 -8.662 1.00 96.88 268 ALA A C 1
ATOM 2089 O O . ALA A 1 268 ? -12.239 -9.812 -8.841 1.00 96.88 268 ALA A O 1
ATOM 2090 N N . PRO A 1 269 ? -13.539 -8.213 -9.708 1.00 95.94 269 PRO A N 1
ATOM 2091 C CA . PRO A 1 269 ? -13.306 -8.703 -11.061 1.00 95.94 269 PRO A CA 1
ATOM 2092 C C . PRO A 1 269 ? -11.841 -8.456 -11.447 1.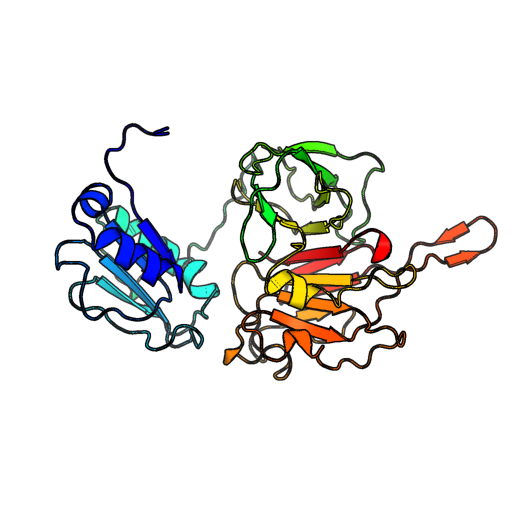00 95.94 269 PRO A C 1
ATOM 2094 O O . PRO A 1 269 ? -11.278 -7.407 -11.124 1.00 95.94 269 PRO A O 1
ATOM 2097 N N . ALA A 1 270 ? -11.230 -9.379 -12.196 1.00 94.38 270 ALA A N 1
ATOM 2098 C CA . ALA A 1 270 ? -9.808 -9.308 -12.558 1.00 94.38 270 ALA A CA 1
ATOM 2099 C C . ALA A 1 270 ? -9.396 -7.949 -13.168 1.00 94.38 270 ALA A C 1
ATOM 2101 O O . ALA A 1 270 ? -8.357 -7.395 -12.823 1.00 94.38 270 ALA A O 1
ATOM 2102 N N . LYS A 1 271 ? -10.258 -7.353 -14.007 1.00 93.88 271 LYS A N 1
ATOM 2103 C CA . LYS A 1 271 ? -10.030 -6.039 -14.645 1.00 93.88 271 LYS A CA 1
ATOM 2104 C C . LYS A 1 271 ? -9.969 -4.858 -13.671 1.00 93.88 271 LYS A C 1
ATOM 2106 O O . LYS A 1 271 ? -9.449 -3.810 -14.033 1.00 93.88 271 LYS A O 1
ATOM 2111 N N . LYS A 1 272 ? -10.530 -4.991 -12.467 1.00 94.75 272 LYS A N 1
ATOM 2112 C CA . LYS A 1 272 ? -10.473 -3.951 -11.430 1.00 94.75 272 LYS A CA 1
ATOM 2113 C C . LYS A 1 272 ? -9.181 -4.025 -10.623 1.00 94.75 272 LYS A C 1
ATOM 2115 O O . LYS A 1 272 ? -8.745 -3.003 -10.096 1.00 94.75 272 LYS A O 1
ATOM 2120 N N . ASN A 1 273 ? -8.594 -5.222 -10.538 1.00 95.69 273 ASN A N 1
ATOM 2121 C CA . ASN A 1 273 ? -7.392 -5.529 -9.771 1.00 95.69 273 ASN A CA 1
ATOM 2122 C C . ASN A 1 273 ? -7.429 -4.930 -8.352 1.00 95.69 273 ASN A C 1
ATOM 2124 O O . ASN A 1 273 ? -6.521 -4.203 -7.952 1.00 95.69 273 ASN A O 1
ATOM 2128 N N . ALA A 1 274 ? -8.528 -5.156 -7.623 1.00 97.12 274 ALA A N 1
ATOM 2129 C CA . ALA A 1 274 ? -8.793 -4.500 -6.345 1.00 97.12 274 ALA A CA 1
ATOM 2130 C C . ALA A 1 274 ? -7.708 -4.835 -5.309 1.00 97.12 274 ALA A C 1
ATOM 2132 O O . ALA A 1 274 ? -7.529 -5.994 -4.958 1.00 97.12 274 ALA A O 1
ATOM 2133 N N . ILE A 1 275 ? -6.995 -3.834 -4.796 1.00 96.56 275 ILE A N 1
ATOM 2134 C CA . ILE A 1 275 ? -6.013 -3.991 -3.712 1.00 96.56 275 ILE A CA 1
ATOM 2135 C C . ILE A 1 275 ? -6.535 -3.433 -2.390 1.00 96.56 275 ILE A C 1
ATOM 2137 O O . ILE A 1 275 ? -5.961 -3.737 -1.350 1.00 96.56 275 ILE A O 1
ATOM 2141 N N . ALA A 1 276 ? -7.594 -2.618 -2.406 1.00 96.62 276 ALA A N 1
ATOM 2142 C CA . ALA A 1 276 ? -8.207 -2.095 -1.195 1.00 96.62 276 ALA A CA 1
ATOM 2143 C C . ALA A 1 276 ? -9.730 -2.254 -1.195 1.00 96.62 276 ALA A C 1
ATOM 2145 O O . ALA A 1 276 ? -10.383 -1.966 -2.196 1.00 96.62 276 ALA A O 1
ATOM 2146 N N . PHE A 1 277 ? -10.284 -2.666 -0.055 1.00 97.69 277 PHE A N 1
ATOM 2147 C CA . PHE A 1 277 ? -11.723 -2.807 0.175 1.00 97.69 277 PHE A CA 1
ATOM 2148 C C . PHE A 1 277 ? -12.130 -1.919 1.344 1.00 97.69 277 PHE A C 1
ATOM 2150 O O . PHE A 1 277 ? -11.646 -2.130 2.452 1.00 97.69 277 PHE A O 1
ATOM 2157 N N . PHE A 1 278 ? -13.002 -0.947 1.104 1.00 97.38 278 PHE A N 1
ATOM 2158 C CA . PHE A 1 278 ? -13.560 -0.048 2.109 1.00 97.38 278 PHE A CA 1
ATOM 2159 C C . PHE A 1 278 ? -14.920 -0.569 2.565 1.00 97.38 278 PHE A C 1
ATOM 2161 O O . PHE A 1 278 ? -15.785 -0.851 1.743 1.00 97.38 278 PHE A O 1
ATOM 2168 N N . LEU A 1 279 ? -15.091 -0.717 3.871 1.00 97.62 279 LEU A N 1
ATOM 2169 C CA . LEU A 1 279 ? -16.226 -1.387 4.490 1.00 97.62 279 LEU A CA 1
ATOM 2170 C C . LEU A 1 279 ? -16.772 -0.468 5.576 1.00 97.62 279 LEU A C 1
ATOM 2172 O O . LEU A 1 279 ? -16.082 -0.195 6.567 1.00 97.62 279 LEU A O 1
ATOM 2176 N N . TYR A 1 280 ? -17.965 0.055 5.346 1.00 96.88 280 TYR A N 1
ATOM 2177 C CA . TYR A 1 280 ? -18.697 0.888 6.290 1.00 96.88 280 TYR A CA 1
ATOM 2178 C C . TYR A 1 280 ? -20.163 0.955 5.879 1.00 96.88 280 TYR A C 1
ATOM 2180 O O . TYR A 1 280 ? -20.480 0.716 4.718 1.00 96.88 280 TYR A O 1
ATOM 2188 N N . ASP A 1 281 ? -21.019 1.285 6.836 1.00 96.12 281 ASP A N 1
ATOM 2189 C CA . ASP A 1 281 ? -22.446 1.507 6.622 1.00 96.12 281 ASP A CA 1
ATOM 2190 C C . ASP A 1 281 ? -22.711 2.951 6.190 1.00 96.12 281 ASP A C 1
ATOM 2192 O O . ASP A 1 281 ? -22.073 3.880 6.704 1.00 96.12 281 ASP A O 1
ATOM 2196 N N . ASP A 1 282 ? -23.635 3.138 5.251 1.00 90.56 282 ASP A N 1
ATOM 2197 C CA . ASP A 1 282 ? -23.959 4.446 4.670 1.00 90.56 282 ASP A CA 1
ATOM 2198 C C . ASP A 1 282 ? -24.920 5.303 5.520 1.00 90.56 282 ASP A C 1
ATOM 2200 O O . ASP A 1 282 ? -25.159 6.472 5.205 1.00 90.56 282 ASP A O 1
ATOM 2204 N N . GLY A 1 283 ? -25.378 4.768 6.655 1.00 89.38 283 GLY A N 1
ATOM 2205 C CA . GLY A 1 283 ? -26.155 5.476 7.668 1.00 89.38 283 GLY A CA 1
ATOM 2206 C C . GLY A 1 283 ? -27.506 4.840 7.985 1.00 89.38 283 GLY A C 1
ATOM 2207 O O . GLY A 1 283 ? -28.168 5.298 8.925 1.00 89.38 283 GLY A O 1
ATOM 2208 N N . ASP A 1 284 ? -27.916 3.799 7.255 1.00 92.00 284 ASP A N 1
ATOM 2209 C CA . ASP A 1 284 ? -29.162 3.066 7.508 1.00 92.00 284 ASP A CA 1
ATOM 2210 C C . ASP A 1 284 ? -29.041 2.001 8.621 1.00 92.00 284 ASP A C 1
ATOM 2212 O O . ASP A 1 284 ? -30.055 1.499 9.124 1.00 92.00 284 ASP A O 1
ATOM 2216 N N . LYS A 1 285 ? -27.807 1.749 9.083 1.00 92.19 285 LYS A N 1
ATOM 2217 C CA . LYS A 1 285 ? -27.414 0.797 10.131 1.00 92.19 285 LYS A CA 1
ATOM 2218 C C . LYS A 1 285 ? -27.656 -0.658 9.753 1.00 92.19 285 LYS A C 1
ATOM 2220 O O . LYS A 1 285 ? -27.838 -1.503 10.639 1.00 92.19 285 LYS A O 1
ATOM 2225 N N . GLN A 1 286 ? -27.659 -0.963 8.467 1.00 91.69 286 GLN A N 1
ATOM 2226 C CA . GLN A 1 286 ? -27.845 -2.299 7.932 1.00 91.69 286 GLN A CA 1
ATOM 2227 C C . GLN A 1 286 ? -26.629 -2.699 7.099 1.00 91.69 286 GLN A C 1
ATOM 2229 O O . GLN A 1 286 ? -25.729 -1.927 6.802 1.00 91.69 286 GLN A O 1
ATOM 2234 N N . SER A 1 287 ? -26.511 -3.992 6.822 1.00 93.62 287 SER A N 1
ATOM 2235 C CA . SER A 1 287 ? -25.515 -4.474 5.866 1.00 93.62 287 SER A CA 1
ATOM 2236 C C . SER A 1 287 ? -26.266 -4.878 4.618 1.00 93.62 287 SE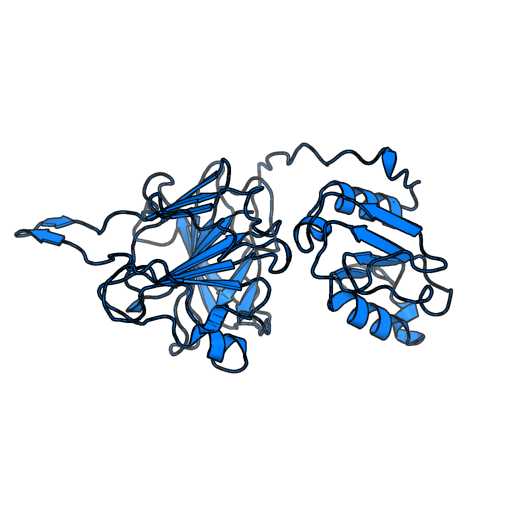R A C 1
ATOM 2238 O O . SER A 1 287 ? -26.723 -6.018 4.537 1.00 93.62 287 SER A O 1
ATOM 2240 N N . SER A 1 288 ? -26.416 -3.963 3.658 1.00 91.62 288 SER A N 1
ATOM 2241 C CA . SER A 1 288 ? -27.012 -4.344 2.375 1.00 91.62 288 SER A CA 1
ATOM 2242 C C . SER A 1 288 ? -26.086 -5.275 1.587 1.00 91.62 288 SER A C 1
ATOM 2244 O O . SER A 1 288 ? -26.546 -6.069 0.768 1.00 91.62 288 SER A O 1
ATOM 2246 N N . GLY A 1 289 ? -24.771 -5.193 1.834 1.00 90.56 289 GLY A N 1
ATOM 2247 C CA . GLY A 1 289 ? -23.764 -5.926 1.075 1.00 90.56 289 GLY A CA 1
ATOM 2248 C C . GLY A 1 289 ? -23.623 -5.423 -0.361 1.00 90.56 289 GLY A C 1
ATOM 2249 O O . GLY A 1 289 ? -22.952 -6.072 -1.160 1.00 90.56 289 GLY A O 1
ATOM 2250 N N . ASN A 1 290 ? -24.238 -4.286 -0.696 1.00 93.62 290 ASN A N 1
ATOM 2251 C CA . ASN A 1 290 ? -24.125 -3.652 -2.001 1.00 93.62 290 ASN A CA 1
ATOM 2252 C C . ASN A 1 290 ? -22.811 -2.878 -2.134 1.00 93.62 290 ASN A C 1
ATOM 2254 O O . ASN A 1 290 ? -22.121 -2.572 -1.161 1.00 93.62 290 ASN A O 1
ATOM 2258 N N . GLY A 1 291 ? -22.453 -2.545 -3.374 1.00 94.50 291 GLY A N 1
ATOM 2259 C CA . GLY A 1 291 ? -21.290 -1.707 -3.641 1.00 94.50 291 GLY A CA 1
ATOM 2260 C C . GLY A 1 291 ? -21.533 -0.252 -3.257 1.00 94.50 291 GLY A C 1
ATOM 2261 O O . GLY A 1 291 ? -22.519 0.342 -3.683 1.00 94.50 291 GLY A O 1
ATOM 2262 N N . LEU A 1 292 ? -20.588 0.347 -2.534 1.00 94.06 292 LEU A N 1
ATOM 2263 C CA . LEU A 1 292 ? -20.596 1.783 -2.256 1.00 94.06 292 LEU A CA 1
ATOM 2264 C C . LEU A 1 292 ? -20.321 2.560 -3.563 1.00 94.06 292 LEU A C 1
ATOM 2266 O O . LEU A 1 292 ? -19.243 2.378 -4.150 1.00 94.06 292 LEU A O 1
ATOM 2270 N N . PRO A 1 293 ? -21.228 3.450 -4.021 1.00 90.31 293 PRO A N 1
ATOM 2271 C CA . PRO A 1 293 ? -21.150 4.065 -5.352 1.00 90.31 293 PRO A CA 1
ATOM 2272 C C . PRO A 1 293 ? -19.822 4.762 -5.656 1.00 90.31 293 PRO A C 1
ATOM 2274 O O . PRO A 1 293 ? -19.290 4.631 -6.759 1.00 90.31 293 PRO A O 1
ATOM 2277 N N . ALA A 1 294 ? -19.239 5.433 -4.658 1.00 88.31 294 ALA A N 1
ATOM 2278 C CA . ALA A 1 294 ? -17.978 6.159 -4.793 1.00 88.31 294 ALA A CA 1
ATOM 2279 C C . ALA A 1 294 ? -16.830 5.265 -5.313 1.00 88.31 294 ALA A C 1
ATOM 2281 O O . ALA A 1 294 ? -15.962 5.721 -6.055 1.00 88.31 294 ALA A O 1
ATOM 2282 N N . PHE A 1 295 ? -16.848 3.969 -4.990 1.00 92.31 295 PHE A N 1
ATOM 2283 C CA . PHE A 1 295 ? -15.793 3.024 -5.358 1.00 92.31 295 PHE A CA 1
ATOM 2284 C C . PHE A 1 295 ? -16.115 2.195 -6.602 1.00 92.31 295 PHE A C 1
ATOM 2286 O O . PHE A 1 295 ? -15.265 1.422 -7.037 1.00 92.31 295 PHE A O 1
ATOM 2293 N N . GLY A 1 296 ? -17.310 2.319 -7.189 1.00 86.00 296 GLY A N 1
ATOM 2294 C CA . GLY A 1 296 ? -17.755 1.460 -8.292 1.00 86.00 296 GLY A CA 1
ATOM 2295 C C . GLY A 1 296 ? -16.798 1.487 -9.488 1.00 86.00 296 GLY A C 1
ATOM 2296 O O . GLY A 1 296 ? -16.278 0.444 -9.891 1.00 86.00 296 GLY A O 1
ATOM 2297 N N . ALA A 1 297 ? -16.495 2.690 -9.984 1.00 81.06 297 ALA A N 1
ATOM 2298 C CA . ALA A 1 297 ? -15.685 2.910 -11.185 1.00 81.06 297 ALA A CA 1
ATOM 2299 C C . ALA A 1 297 ? -14.174 3.072 -10.925 1.00 81.06 297 ALA A C 1
ATOM 2301 O O . ALA A 1 297 ? -13.398 3.175 -11.875 1.00 81.06 297 ALA A O 1
ATOM 2302 N N . THR A 1 298 ? -13.740 3.105 -9.664 1.00 85.94 298 THR A N 1
ATOM 2303 C CA . THR A 1 298 ? -12.346 3.407 -9.315 1.00 85.94 298 THR A CA 1
ATOM 2304 C C . THR A 1 298 ? -11.484 2.143 -9.405 1.00 85.94 298 THR A C 1
ATOM 2306 O O . THR A 1 298 ? -11.748 1.184 -8.676 1.00 85.94 298 THR A O 1
ATOM 2309 N N . PRO A 1 299 ? -10.443 2.094 -10.262 1.00 88.25 299 PRO A N 1
ATOM 2310 C CA . PRO A 1 299 ? -9.512 0.969 -10.289 1.00 88.25 299 PRO A CA 1
ATOM 2311 C C . PRO A 1 299 ? -8.870 0.748 -8.921 1.00 88.25 299 PRO A C 1
ATOM 2313 O O . PRO A 1 299 ? -8.687 1.695 -8.156 1.00 88.25 299 PRO A O 1
ATOM 2316 N N . PHE A 1 300 ? -8.499 -0.496 -8.622 1.00 94.94 300 PHE A N 1
ATOM 2317 C CA . PHE A 1 300 ? -7.818 -0.906 -7.390 1.00 94.94 300 PHE A CA 1
ATOM 2318 C C . PHE A 1 300 ? -8.613 -0.762 -6.083 1.00 94.94 300 PHE A C 1
ATOM 2320 O O . PHE A 1 300 ? -8.205 -1.348 -5.080 1.00 94.94 300 PHE A O 1
ATOM 2327 N N . LEU A 1 301 ? -9.722 -0.022 -6.060 1.00 95.69 301 LEU A N 1
ATOM 2328 C CA . LEU A 1 301 ? -10.477 0.273 -4.845 1.00 95.69 301 LEU A CA 1
ATOM 2329 C C . LEU A 1 301 ? -11.906 -0.244 -4.974 1.00 95.69 301 LEU A C 1
ATOM 2331 O O . LEU A 1 301 ? -12.617 0.095 -5.915 1.00 95.69 301 LEU A O 1
ATOM 2335 N N . SER A 1 302 ? -12.342 -1.021 -3.997 1.00 96.81 302 SER A N 1
ATOM 2336 C CA . SER A 1 302 ? -13.713 -1.502 -3.879 1.00 96.81 302 SER A CA 1
ATOM 2337 C C . SER A 1 302 ? -14.318 -1.014 -2.578 1.00 96.81 302 SER A C 1
ATOM 2339 O O . SER A 1 302 ? -13.605 -0.779 -1.608 1.00 96.81 302 SER A O 1
ATOM 2341 N N . GLY A 1 303 ? -15.631 -0.8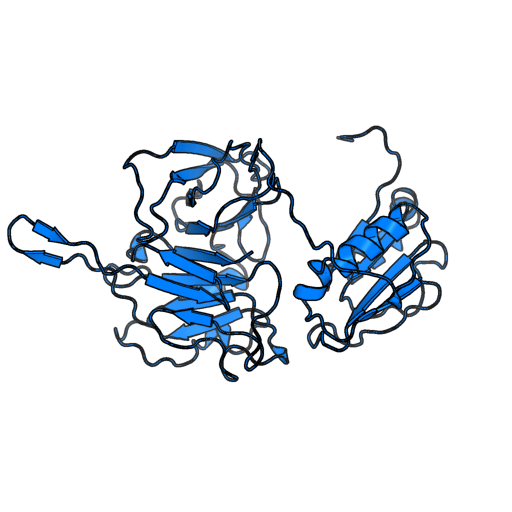36 -2.562 1.00 95.94 303 GLY A N 1
ATOM 2342 C CA . GLY A 1 303 ? -16.362 -0.400 -1.385 1.00 95.94 303 GLY A CA 1
ATOM 2343 C C . GLY A 1 303 ? -17.609 -1.245 -1.227 1.00 95.94 303 GLY A C 1
ATOM 2344 O O . GLY A 1 303 ? -18.282 -1.495 -2.226 1.00 95.94 303 GLY A O 1
ATOM 2345 N N . VAL A 1 304 ? -17.891 -1.686 -0.008 1.00 96.56 304 VAL A N 1
ATOM 2346 C CA . VAL A 1 304 ? -19.057 -2.509 0.315 1.00 96.56 304 VAL A CA 1
ATOM 2347 C C . VAL A 1 304 ? -19.759 -1.904 1.516 1.00 96.56 304 VAL A C 1
ATOM 2349 O O . VAL A 1 304 ? -19.113 -1.577 2.514 1.00 96.56 304 VAL A O 1
ATOM 2352 N N . ASP A 1 305 ? -21.070 -1.764 1.391 1.00 96.12 305 ASP A N 1
ATOM 2353 C CA . ASP A 1 305 ? -21.934 -1.295 2.458 1.00 96.12 305 ASP A CA 1
ATOM 2354 C C . ASP A 1 305 ? -22.084 -2.381 3.534 1.00 96.12 305 ASP A C 1
ATOM 2356 O O . ASP A 1 305 ? -22.649 -3.458 3.297 1.00 96.12 305 ASP A O 1
ATOM 2360 N N . MET A 1 306 ? -21.481 -2.126 4.697 1.00 95.88 306 MET A N 1
ATOM 2361 C CA . MET A 1 306 ? -21.393 -3.073 5.806 1.00 95.88 306 MET A CA 1
ATOM 2362 C C . MET A 1 306 ? -21.432 -2.369 7.161 1.00 95.88 306 MET A C 1
ATOM 2364 O O . MET A 1 306 ? -20.447 -1.766 7.597 1.00 95.88 306 MET A O 1
ATOM 2368 N N . PHE A 1 307 ? -22.525 -2.566 7.894 1.00 96.44 307 PHE A N 1
ATOM 2369 C CA . PHE A 1 307 ? -22.624 -2.154 9.289 1.00 96.44 307 PHE A CA 1
ATOM 2370 C C . PHE A 1 307 ? -21.792 -3.052 10.213 1.00 96.44 307 PHE A C 1
ATOM 2372 O O . PHE A 1 307 ? -22.121 -4.211 10.476 1.00 96.44 307 PHE A O 1
ATOM 2379 N N . ILE A 1 308 ? -20.717 -2.490 10.768 1.00 96.31 308 ILE A N 1
ATOM 2380 C CA . ILE A 1 308 ? -19.835 -3.175 11.719 1.00 96.31 308 ILE A CA 1
ATOM 2381 C C . ILE A 1 308 ? -20.020 -2.559 13.104 1.00 96.31 308 ILE A C 1
ATOM 2383 O O . ILE A 1 308 ? -19.457 -1.507 13.397 1.00 96.31 308 ILE A O 1
ATOM 2387 N N . ASN A 1 309 ? -20.780 -3.222 13.976 1.00 95.31 309 ASN A N 1
ATOM 2388 C CA . ASN A 1 309 ? -21.080 -2.714 15.315 1.00 95.31 309 ASN A CA 1
ATOM 2389 C C . ASN A 1 309 ? -19.807 -2.504 16.165 1.00 95.31 309 ASN A C 1
ATOM 2391 O O . ASN A 1 309 ? -19.072 -3.444 16.462 1.00 95.31 309 ASN A O 1
ATOM 2395 N N . ALA A 1 310 ? -19.590 -1.267 16.607 1.00 95.56 310 ALA A N 1
ATOM 2396 C CA . ALA A 1 310 ? -18.505 -0.833 17.485 1.00 95.56 310 ALA A CA 1
ATOM 2397 C C . ALA A 1 310 ? -18.996 -0.373 18.871 1.00 95.56 310 ALA A C 1
ATOM 2399 O O . ALA A 1 310 ? -18.231 0.184 19.663 1.00 95.56 310 ALA A O 1
ATOM 2400 N N . LYS A 1 311 ? -20.279 -0.578 19.181 1.00 92.44 311 LYS A N 1
ATOM 2401 C CA . LYS A 1 311 ? -20.877 -0.175 20.451 1.00 92.44 311 LYS A CA 1
ATOM 2402 C C . LYS A 1 311 ? -20.514 -1.160 21.560 1.00 92.44 311 LYS A C 1
ATOM 2404 O O . LYS A 1 311 ? -20.801 -2.353 21.489 1.00 92.44 311 LYS A O 1
ATOM 2409 N N . GLU A 1 312 ? -19.947 -0.632 22.637 1.00 91.06 312 GLU A N 1
ATOM 2410 C CA . GLU A 1 312 ? -19.767 -1.380 23.879 1.00 91.06 312 GLU A CA 1
ATOM 2411 C C . GLU A 1 312 ? -21.120 -1.684 24.533 1.00 91.06 312 GLU A C 1
ATOM 2413 O O . GLU A 1 312 ? -22.020 -0.839 24.580 1.00 91.06 312 GLU A O 1
ATOM 2418 N N . THR A 1 313 ? -21.245 -2.875 25.110 1.00 88.31 313 THR A N 1
ATOM 2419 C CA . THR A 1 313 ? -22.427 -3.244 25.893 1.00 88.31 313 THR A CA 1
ATOM 2420 C C . THR A 1 313 ? -22.162 -2.966 27.365 1.00 88.31 313 THR A C 1
ATOM 2422 O O . THR A 1 313 ? -21.185 -3.457 27.929 1.00 88.31 313 THR A O 1
ATOM 2425 N N . LYS A 1 314 ? -23.036 -2.185 28.007 1.00 88.38 314 LYS A N 1
ATOM 2426 C CA . LYS A 1 314 ? -22.948 -1.880 29.440 1.00 88.38 314 LYS A CA 1
ATOM 2427 C C . LYS A 1 314 ? -24.081 -2.576 30.180 1.00 88.38 314 LYS A C 1
ATOM 2429 O O . LYS A 1 314 ? -25.244 -2.259 29.954 1.00 88.38 314 LYS A O 1
ATOM 2434 N N . VAL A 1 315 ? -23.739 -3.500 31.075 1.00 87.31 315 VAL A N 1
ATOM 2435 C CA . VAL A 1 315 ? -24.695 -4.145 31.987 1.00 87.31 315 VAL A CA 1
ATOM 2436 C C . VAL A 1 315 ? -24.215 -3.903 33.413 1.00 87.31 315 VAL A C 1
ATOM 2438 O O . VAL A 1 315 ? -23.163 -4.400 33.823 1.00 87.31 315 VAL A O 1
ATOM 2441 N N . LYS A 1 316 ? -24.977 -3.115 34.183 1.00 89.00 316 LYS A N 1
ATOM 2442 C CA . LYS A 1 316 ? -24.561 -2.604 35.503 1.00 89.00 316 LYS A CA 1
ATOM 2443 C C . LYS A 1 316 ? -23.193 -1.897 35.399 1.00 89.00 316 LYS A C 1
ATOM 2445 O O . LYS A 1 316 ? -23.028 -1.003 34.576 1.00 89.00 316 LYS A O 1
ATOM 2450 N N . LYS A 1 317 ? -22.204 -2.300 36.208 1.00 89.25 317 LYS A N 1
ATOM 2451 C CA . LYS A 1 317 ? -20.830 -1.760 36.194 1.00 89.25 317 LYS A CA 1
ATOM 2452 C C . LYS A 1 317 ? -19.892 -2.470 35.200 1.00 89.25 317 LYS A C 1
ATOM 2454 O O . LYS A 1 317 ? -18.730 -2.088 35.102 1.00 89.25 317 LYS A O 1
ATOM 2459 N N . LYS A 1 318 ? -20.354 -3.502 34.479 1.00 88.69 318 LYS A N 1
ATOM 2460 C CA . LYS A 1 318 ? -19.528 -4.263 33.530 1.00 88.69 318 LYS A CA 1
ATOM 2461 C C . LYS A 1 318 ? -19.666 -3.675 32.126 1.00 88.69 318 LYS A C 1
ATOM 2463 O O . LYS A 1 318 ? -20.771 -3.607 31.588 1.00 88.69 318 LYS A O 1
ATOM 2468 N N . ILE A 1 319 ? -18.537 -3.270 31.549 1.00 87.94 319 ILE A N 1
ATOM 2469 C CA . ILE A 1 319 ? -18.426 -2.840 30.153 1.00 87.94 319 ILE A CA 1
ATOM 2470 C C . ILE A 1 319 ? -17.837 -4.002 29.360 1.00 87.94 319 ILE A C 1
ATOM 2472 O O . ILE A 1 319 ? -16.740 -4.471 29.664 1.00 87.94 319 ILE A O 1
ATOM 2476 N N . THR A 1 320 ? -18.577 -4.468 28.364 1.00 87.81 320 THR A N 1
ATOM 2477 C CA . THR A 1 320 ? -18.135 -5.493 27.422 1.00 87.81 320 THR A CA 1
ATOM 2478 C C . THR A 1 320 ? -17.787 -4.809 26.098 1.00 87.81 320 THR A C 1
ATOM 2480 O O . THR A 1 320 ? -18.647 -4.105 25.555 1.00 87.81 320 THR A O 1
ATOM 2483 N N . PRO A 1 321 ? -16.558 -4.979 25.574 1.00 87.56 321 PRO A N 1
ATOM 2484 C CA . PRO A 1 321 ? -16.193 -4.426 24.276 1.00 87.56 321 PRO A CA 1
ATOM 2485 C C . PRO A 1 321 ? -17.049 -5.054 23.163 1.00 87.56 321 PRO A C 1
ATOM 2487 O O . PRO A 1 321 ? -17.549 -6.171 23.335 1.00 87.56 321 PRO A O 1
ATOM 2490 N N . PRO A 1 322 ? -17.225 -4.361 22.027 1.00 91.69 322 PRO A N 1
ATOM 2491 C CA . PRO A 1 322 ? -17.847 -4.958 20.851 1.00 91.69 322 PRO A CA 1
ATOM 2492 C C . PRO A 1 322 ? -17.066 -6.193 20.380 1.00 91.69 322 PRO A C 1
ATOM 2494 O O . PRO A 1 322 ? -15.881 -6.361 20.691 1.00 91.69 322 PRO A O 1
ATOM 2497 N N . ALA A 1 323 ? -17.737 -7.053 19.612 1.00 91.88 323 ALA A N 1
ATOM 2498 C CA . ALA A 1 323 ? -17.103 -8.217 19.010 1.00 91.88 323 ALA A CA 1
ATOM 2499 C C . ALA A 1 323 ? -15.941 -7.793 18.097 1.00 91.88 323 ALA A C 1
ATOM 2501 O O . ALA A 1 323 ? -16.027 -6.802 17.370 1.00 91.88 323 ALA A O 1
ATOM 2502 N N . SER A 1 324 ? -14.845 -8.550 18.138 1.00 94.94 324 SER A N 1
ATOM 2503 C CA . SER A 1 324 ? -13.720 -8.327 17.232 1.00 94.94 324 SER A CA 1
ATOM 2504 C C . SER A 1 324 ? -14.107 -8.625 15.781 1.00 94.94 324 SER A C 1
ATOM 2506 O O . SER A 1 324 ? -14.945 -9.480 15.504 1.00 94.94 324 SER A O 1
ATOM 2508 N N . ILE A 1 325 ? -13.450 -7.937 14.854 1.00 97.06 325 ILE A N 1
ATOM 2509 C CA . ILE A 1 325 ? -13.633 -8.085 13.413 1.00 97.06 325 ILE A CA 1
ATOM 2510 C C . ILE A 1 325 ? -12.638 -9.134 12.926 1.00 97.06 325 ILE A C 1
ATOM 2512 O O . ILE A 1 325 ? -11.427 -8.927 13.018 1.00 97.06 325 ILE A O 1
ATOM 2516 N N . ALA A 1 326 ? -13.137 -10.260 12.425 1.00 96.38 326 ALA A N 1
ATOM 2517 C CA . ALA A 1 326 ? -12.308 -11.323 11.874 1.00 96.38 326 ALA A CA 1
ATOM 2518 C C . ALA A 1 326 ? -12.190 -11.159 10.358 1.00 96.38 326 ALA A C 1
ATOM 2520 O O . ALA A 1 326 ? -13.192 -11.186 9.645 1.00 96.38 326 ALA A O 1
ATOM 2521 N N . LEU A 1 327 ? -10.961 -11.015 9.873 1.00 97.25 327 LEU A N 1
ATOM 2522 C CA . LEU A 1 327 ? -10.641 -10.895 8.459 1.00 97.25 327 LEU A CA 1
ATOM 2523 C C . LEU A 1 327 ? -9.842 -12.106 8.012 1.00 97.25 327 LEU A C 1
ATOM 2525 O O . LEU A 1 327 ? -8.860 -12.475 8.660 1.00 97.25 327 LEU A O 1
ATOM 2529 N N . TYR A 1 328 ? -10.225 -12.672 6.875 1.00 96.44 328 TYR A N 1
ATOM 2530 C CA . TYR A 1 328 ? -9.458 -13.719 6.218 1.00 96.44 328 TYR A CA 1
ATOM 2531 C C . TYR A 1 328 ? -9.058 -13.265 4.830 1.00 96.44 328 TYR A C 1
ATOM 2533 O O . TYR A 1 328 ? -9.865 -12.688 4.105 1.00 96.44 328 TYR A O 1
ATOM 2541 N N . TYR A 1 329 ? -7.817 -13.559 4.469 1.00 95.75 329 TYR A N 1
ATOM 2542 C CA . TYR A 1 329 ? -7.324 -13.415 3.114 1.00 95.75 329 TYR A CA 1
ATOM 2543 C C . TYR A 1 329 ? -6.491 -14.644 2.758 1.00 95.75 329 TYR A C 1
ATOM 2545 O O . TYR A 1 329 ? -5.362 -14.815 3.227 1.00 95.75 329 TYR A O 1
ATOM 2553 N N . ASN A 1 330 ? -7.060 -15.493 1.904 1.00 94.88 330 ASN A N 1
ATOM 2554 C CA . ASN A 1 330 ? -6.548 -16.803 1.542 1.00 94.88 330 ASN A CA 1
ATOM 2555 C C . ASN A 1 330 ? -6.333 -17.614 2.828 1.00 94.88 330 ASN A C 1
ATOM 2557 O O . ASN A 1 330 ? -7.281 -17.852 3.573 1.00 94.88 330 ASN A O 1
ATOM 2561 N N . THR A 1 331 ? -5.098 -18.001 3.127 1.00 91.62 331 THR A N 1
ATOM 2562 C CA . THR A 1 331 ? -4.756 -18.763 4.336 1.00 91.62 331 THR A CA 1
ATOM 2563 C C . THR A 1 331 ? -4.456 -17.886 5.553 1.00 91.62 331 THR A C 1
ATOM 2565 O O . THR A 1 331 ? -4.212 -18.407 6.639 1.00 91.62 331 THR A O 1
ATOM 2568 N N . ARG A 1 332 ? -4.451 -16.557 5.395 1.00 92.25 332 ARG A N 1
ATOM 2569 C CA . ARG A 1 332 ? -4.068 -15.610 6.448 1.00 92.25 332 ARG A CA 1
ATOM 2570 C C . ARG A 1 332 ? -5.281 -15.075 7.179 1.00 92.25 332 ARG A C 1
ATOM 2572 O O . ARG A 1 332 ? -6.338 -14.870 6.582 1.00 92.25 332 ARG A O 1
ATOM 2579 N N . LYS A 1 333 ? -5.091 -14.778 8.461 1.00 93.88 333 LYS A N 1
ATOM 2580 C CA . LYS A 1 333 ? -6.115 -14.223 9.340 1.00 93.88 333 LYS A CA 1
ATOM 2581 C C . LYS A 1 333 ? -5.577 -12.997 10.064 1.00 93.88 333 LYS A C 1
ATOM 2583 O O . LYS A 1 333 ? -4.494 -13.045 10.633 1.00 93.88 333 LYS A O 1
ATOM 2588 N N . LEU A 1 334 ? -6.377 -11.938 10.107 1.00 95.31 334 LEU A N 1
ATOM 2589 C CA . LEU A 1 334 ? -6.171 -10.802 10.999 1.00 95.31 334 LEU A CA 1
ATOM 2590 C C . LEU A 1 334 ? -7.430 -10.579 11.827 1.00 95.31 334 LEU A C 1
ATOM 2592 O O . LEU A 1 334 ? -8.546 -10.707 11.328 1.00 95.31 334 LEU A O 1
ATOM 2596 N N . VAL A 1 335 ? -7.248 -10.242 13.101 1.00 95.88 335 VAL A N 1
ATOM 2597 C CA . VAL A 1 335 ? -8.351 -9.884 13.993 1.00 95.88 335 VAL A CA 1
ATOM 2598 C C . VAL A 1 335 ? -8.146 -8.461 14.476 1.00 95.88 335 VAL A C 1
ATOM 2600 O O . VAL A 1 335 ? -7.081 -8.119 14.989 1.00 95.88 335 VAL A O 1
ATOM 2603 N N . LEU A 1 336 ? -9.165 -7.628 14.291 1.00 96.62 336 LEU A N 1
ATOM 2604 C CA . LEU A 1 336 ? -9.148 -6.224 14.673 1.00 96.62 336 LEU A CA 1
ATOM 2605 C C . LEU A 1 336 ? -10.139 -5.992 15.817 1.00 96.62 336 LEU A C 1
ATOM 2607 O O . LEU A 1 336 ? -11.197 -6.622 15.858 1.00 96.62 336 LEU A O 1
ATOM 2611 N N . PRO A 1 337 ? -9.859 -5.057 16.733 1.00 95.31 337 PRO A N 1
ATOM 2612 C CA . PRO A 1 337 ? -10.881 -4.566 17.638 1.00 95.31 337 PRO A CA 1
ATOM 2613 C C . PRO 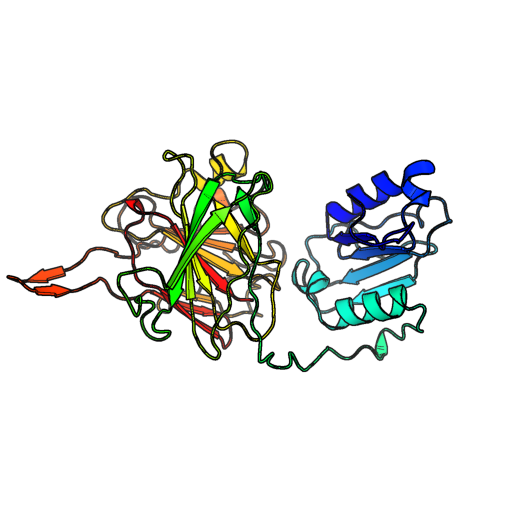A 1 337 ? -11.890 -3.732 16.836 1.00 95.31 337 PRO A C 1
ATOM 2615 O O . PRO A 1 337 ? -11.488 -2.882 16.040 1.00 95.31 337 PRO A O 1
ATOM 2618 N N . ALA A 1 338 ? -13.190 -3.921 17.064 1.00 94.31 338 ALA A N 1
ATOM 2619 C CA . ALA A 1 338 ? -14.181 -2.993 16.530 1.00 94.31 338 ALA A CA 1
ATOM 2620 C C . ALA A 1 338 ? -14.083 -1.663 17.289 1.00 94.31 338 ALA A C 1
ATOM 2622 O O . ALA A 1 338 ? -14.238 -1.619 18.511 1.00 94.31 338 ALA A O 1
ATOM 2623 N N . ARG A 1 339 ? -13.776 -0.580 16.569 1.00 95.38 339 ARG A N 1
ATOM 2624 C CA . ARG A 1 339 ? -13.679 0.776 17.125 1.00 95.38 339 ARG A CA 1
ATOM 2625 C C . ARG A 1 339 ? -14.590 1.710 16.376 1.00 95.38 339 ARG A C 1
ATOM 2627 O O . ARG A 1 339 ? -14.759 1.576 15.169 1.00 95.38 339 ARG A O 1
ATOM 2634 N N . LYS A 1 340 ? -15.126 2.676 17.105 1.00 97.06 340 LYS A N 1
ATOM 2635 C CA . LYS A 1 340 ? -16.018 3.689 16.564 1.00 97.06 340 LYS A CA 1
ATOM 2636 C C . LYS A 1 340 ? -15.299 4.477 15.484 1.00 97.06 340 LYS A C 1
ATOM 2638 O O . LYS A 1 340 ? -14.205 4.998 15.705 1.00 97.06 340 LYS A O 1
ATOM 2643 N N . SER A 1 341 ? -15.936 4.620 14.335 1.00 97.31 341 SER A N 1
ATOM 2644 C CA . SER A 1 341 ? -15.385 5.374 13.218 1.00 97.31 341 SER A CA 1
ATOM 2645 C C . SER A 1 341 ? -15.183 6.853 13.578 1.00 97.31 341 SER A C 1
ATOM 2647 O O . SER A 1 341 ? -14.278 7.501 13.053 1.00 97.31 341 SER A O 1
ATOM 2649 N N . LYS A 1 342 ? -15.917 7.395 14.558 1.00 96.62 342 LYS A N 1
ATOM 2650 C CA . LYS A 1 342 ? -15.646 8.730 15.114 1.00 96.62 342 LYS A CA 1
ATOM 2651 C C . LYS A 1 342 ? -14.219 8.897 15.655 1.00 96.62 342 LYS A C 1
ATOM 2653 O O . LYS A 1 342 ? -13.670 9.992 15.565 1.00 96.62 342 LYS A O 1
ATOM 2658 N N . GLU A 1 343 ? -13.607 7.837 16.180 1.00 96.38 343 GLU A N 1
ATOM 2659 C CA . GLU A 1 343 ? -12.243 7.875 16.729 1.00 96.38 343 GLU A CA 1
ATOM 2660 C C . GLU A 1 343 ? -11.173 7.785 15.631 1.00 96.38 343 GLU A C 1
ATOM 2662 O O . GLU A 1 343 ? -10.088 8.355 15.758 1.00 96.38 343 GLU A O 1
ATOM 2667 N N . GLY A 1 344 ? -11.482 7.106 14.525 1.00 96.81 344 GLY A N 1
ATOM 2668 C CA . GLY A 1 344 ? -10.596 6.966 13.376 1.00 96.81 344 GLY A CA 1
ATOM 2669 C C . GLY A 1 344 ? -11.017 5.836 12.441 1.00 96.81 344 GLY A C 1
ATOM 2670 O O . GLY A 1 344 ? -12.113 5.299 12.555 1.00 96.81 344 GLY A O 1
ATOM 2671 N N . VAL A 1 345 ? -10.146 5.494 11.496 1.00 97.75 345 VAL A N 1
ATOM 2672 C CA . VAL A 1 345 ? -10.380 4.418 10.515 1.00 97.75 345 VAL A CA 1
ATOM 2673 C C . VAL A 1 345 ? -9.433 3.261 10.777 1.00 97.75 345 VAL A C 1
ATOM 2675 O O . VAL A 1 345 ? -8.263 3.476 11.092 1.00 97.75 345 VAL A O 1
ATOM 2678 N N . LEU A 1 346 ? -9.934 2.037 10.653 1.00 98.50 346 LEU A N 1
ATOM 2679 C CA . LEU A 1 346 ? -9.151 0.818 10.808 1.00 98.50 346 LEU A CA 1
ATOM 2680 C C . LEU A 1 346 ? -8.611 0.382 9.444 1.00 98.50 346 LEU A C 1
ATOM 2682 O O . LEU A 1 346 ? -9.354 0.359 8.470 1.00 98.50 346 LEU A O 1
ATOM 2686 N N . VAL A 1 347 ? -7.337 0.009 9.363 1.00 98.38 347 VAL A N 1
ATOM 2687 C CA . VAL A 1 347 ? -6.709 -0.510 8.144 1.00 98.38 347 VAL A CA 1
ATOM 2688 C C . VAL A 1 347 ? -6.054 -1.846 8.457 1.00 98.38 347 VAL A C 1
ATOM 2690 O O . VAL A 1 347 ? -5.117 -1.905 9.248 1.00 98.38 347 VAL A O 1
ATOM 2693 N N . ALA A 1 348 ? -6.526 -2.919 7.835 1.00 97.69 348 ALA A N 1
ATOM 2694 C CA . ALA A 1 348 ? -5.906 -4.235 7.902 1.00 97.69 348 ALA A CA 1
ATOM 2695 C C . ALA A 1 348 ? -4.962 -4.417 6.713 1.00 97.69 348 ALA A C 1
ATOM 2697 O O . ALA A 1 348 ? -5.399 -4.346 5.567 1.00 97.69 348 ALA A O 1
ATOM 2698 N N . VAL A 1 349 ? -3.678 -4.652 6.974 1.00 95.94 349 VAL A N 1
ATOM 2699 C CA . VAL A 1 349 ? -2.660 -4.812 5.929 1.00 95.94 349 VAL A CA 1
ATOM 2700 C C . VAL A 1 349 ? -2.255 -6.274 5.820 1.00 95.94 349 VAL A C 1
ATOM 2702 O O . VAL A 1 349 ? -1.678 -6.832 6.753 1.00 95.94 349 VAL A O 1
ATOM 2705 N N . PHE A 1 350 ? -2.497 -6.857 4.652 1.00 93.50 350 PHE A N 1
ATOM 2706 C CA . PHE A 1 350 ? -2.016 -8.177 4.269 1.00 93.50 350 PHE A CA 1
ATOM 2707 C C . PHE A 1 350 ? -0.841 -8.025 3.297 1.00 93.50 350 PHE A C 1
ATOM 2709 O O . PHE A 1 350 ? -1.032 -7.537 2.183 1.00 93.50 350 PHE A O 1
ATOM 2716 N N . GLU A 1 351 ? 0.361 -8.425 3.724 1.00 80.81 351 GLU A N 1
ATOM 2717 C CA . GLU A 1 351 ? 1.604 -8.345 2.929 1.00 80.81 351 GLU A CA 1
ATOM 2718 C C . GLU A 1 351 ? 1.864 -9.582 2.095 1.00 80.81 351 GLU A C 1
ATOM 2720 O O . GLU A 1 351 ? 2.133 -10.651 2.669 1.00 80.81 351 GLU A O 1
#

Foldseek 3Di:
DPPDPDQADAEEAAAVRLVVVLVQCLDPVSVSRHQAYEYWLYAEDQARRVLPHAYEYEHEPLALAHPHDDDHHNYNYAYHHPAYRQQRCQWQLNVVQVVCSVVVHDDDSVPRDGPPDPAFDPFAWEKAFEAAPPPRHGQFQKKKFKFWADQVAQHGPDPHGPDIWTAHNNRITDRDGDDAQTWMWIWTGGPPNVWAIEIETEGGDRHHYNHDYDHTHDCDDLSVVLCVQQDQFPWFAKEKEFENNWFQAAPPKFKDKPRHTQNHCQFGHSSLSAGMEIEEASPPLAFPQDWDVSQRPHRNYTYGHHGHTQDWDDDPPDTHTGGWMWIDIHPDIGTHGTHRCSNHHYYYYDD

Secondary structure (DSSP, 8-state):
--SSS-S-EEEEEETHHHHHHHHHHHSHHHHTTEEEEEEES-PPPSBSGGGTS-EEEEEETT-SSSTT----BTSEEEEESS--HHHHHH-HHHHHHHHHHHTT----GGG-------PPPSSEEEEEEEEETTT--B-TT-EEEEEEE-TTT--BSSSS-SEEEE--TT-EEEEEEEPTT-EEEEEEE-SSTTSPPEEEEE----S-EEEEEEEEPPSSHHHHHHTTTS---SSB--EEEEESSS-B-TTT--EEETTEE--STTT--GGG-B-EEEEE--SSSS---PBPGGGSS-TTEEEEE---B-PPEEETTEEEPPPPEEEEETTEEEEE----TTT-EEEEEE-

pLDDT: mean 92.28, std 7.96, range [40.25, 98.81]

Sequence (351 aa):
MKTNNSRKVHLIAHSAGGGLSYQYCSDKERAKKVAKYVHIGSSKQKNTINRRFDMLNIYSSADLIARQAGDIDGAINIAFTHADHFQLVTDGNTARAVIHFIMDESIEPQQLKPIKTLQYHENLLISGKACTFGDNQPLEKAKIEIYAINHLTGQRLKKKADTVFVSDVNGRWGPFKAKAFTSYEMVLKPSDTTMRTVYYFRDIFIAQNPLVYLRAIPKSGMTAFLLGGVPKDEQQAAVAIFSASRGVIAGRDSVTINGTSLSTNTFAPAKKNAIAFFLYDDGDKQSSGNGLPAFGATPFLSGVDMFINAKETKVKKKITPPASIALYYNTRKLVLPARKSKEGVLVAVFE